Protein AF-A0A1B0FQB3-F1 (afdb_monomer_lite)

Secondary structure (DSSP, 8-state):
---HHHHHHHHHHHHT--EEEEEEEESSGGG-EEEEEEEETT-S-EEEEEESSHHHHHHHHHHHHHHHHHHTTSS-GGGS-----------------------------------------------------S------S---TTTTTT--HHHHHHHHHHHHHHTT--EEEEEEEES-GGG-EEEEEEEEEETTTTEEEEEEEEESSHHHHHHHHHHHHHHHHHHTTSS-----SS-----------------------

Structure (mmCIF, N/CA/C/O backbone):
data_AF-A0A1B0FQB3-F1
#
_entry.id   AF-A0A1B0FQB3-F1
#
loop_
_atom_site.group_PDB
_atom_site.id
_atom_site.type_symbol
_atom_site.label_atom_id
_atom_site.label_alt_id
_atom_site.label_comp_id
_atom_site.label_asym_id
_atom_site.label_entity_id
_atom_site.label_seq_id
_atom_site.pdbx_PDB_ins_code
_atom_site.Cartn_x
_atom_site.Cartn_y
_atom_site.Cartn_z
_atom_site.occupancy
_atom_site.B_iso_or_equiv
_atom_site.auth_seq_id
_atom_site.auth_comp_id
_atom_site.auth_asym_id
_atom_site.auth_atom_id
_atom_site.pdbx_PDB_model_num
ATOM 1 N N . MET A 1 1 ? 29.678 6.214 -23.228 1.00 47.59 1 MET A N 1
ATOM 2 C CA . MET A 1 1 ? 28.552 5.276 -23.417 1.00 47.59 1 MET A CA 1
ATOM 3 C C . MET A 1 1 ? 27.279 6.091 -23.324 1.00 47.59 1 MET A C 1
ATOM 5 O O . MET A 1 1 ? 27.050 6.695 -22.285 1.00 47.59 1 MET A O 1
ATOM 9 N N . ALA A 1 2 ? 26.550 6.247 -24.430 1.00 51.97 2 ALA A N 1
ATOM 10 C CA . ALA A 1 2 ? 25.296 6.994 -24.428 1.00 51.97 2 ALA A CA 1
ATOM 11 C C . ALA A 1 2 ? 24.273 6.238 -23.571 1.00 51.97 2 ALA A C 1
ATOM 13 O O . ALA A 1 2 ? 24.078 5.040 -23.765 1.00 51.97 2 ALA A O 1
ATOM 14 N N . ASP A 1 3 ? 23.662 6.919 -22.603 1.00 78.50 3 ASP A N 1
ATOM 15 C CA . ASP A 1 3 ? 22.637 6.316 -21.755 1.00 78.50 3 ASP A CA 1
ATOM 16 C C . ASP A 1 3 ? 21.410 6.005 -22.628 1.00 78.50 3 ASP A C 1
ATOM 18 O O . ASP A 1 3 ? 20.761 6.918 -23.144 1.00 78.50 3 ASP A O 1
ATOM 22 N N . VAL A 1 4 ? 21.110 4.716 -22.831 1.00 84.06 4 VAL A N 1
ATOM 23 C CA . VAL A 1 4 ? 19.981 4.224 -23.652 1.00 84.06 4 VAL A CA 1
ATOM 24 C C . VAL A 1 4 ? 18.668 4.885 -23.225 1.00 84.06 4 VAL A C 1
ATOM 26 O O . VAL A 1 4 ? 17.798 5.164 -24.051 1.00 84.06 4 VAL A O 1
ATOM 29 N N . LYS A 1 5 ? 18.557 5.213 -21.935 1.00 84.62 5 LYS A N 1
ATOM 30 C CA . LYS A 1 5 ? 17.440 5.963 -21.373 1.00 84.62 5 LYS A CA 1
ATOM 31 C C . LYS A 1 5 ? 17.306 7.363 -21.976 1.00 84.62 5 LYS A C 1
ATOM 33 O O . LYS A 1 5 ? 16.211 7.753 -22.357 1.00 84.62 5 LYS A O 1
ATOM 38 N N . LEU A 1 6 ? 18.406 8.102 -22.110 1.00 86.81 6 LEU A N 1
ATOM 39 C CA . LEU A 1 6 ? 18.394 9.463 -22.651 1.00 86.81 6 LEU A CA 1
ATOM 40 C C . LEU A 1 6 ? 18.018 9.473 -24.140 1.00 86.81 6 LEU A C 1
ATOM 42 O O . LEU A 1 6 ? 17.283 10.352 -24.587 1.00 86.81 6 LEU A O 1
ATOM 46 N N . MET A 1 7 ? 18.460 8.463 -24.894 1.00 85.06 7 MET A N 1
ATOM 47 C CA . MET A 1 7 ? 18.039 8.273 -26.288 1.00 85.06 7 MET A CA 1
ATOM 48 C C . MET A 1 7 ? 16.536 7.996 -26.393 1.00 85.06 7 MET A C 1
ATOM 50 O O . MET A 1 7 ? 15.849 8.580 -27.234 1.00 85.06 7 MET A O 1
ATOM 54 N N . PHE A 1 8 ? 16.018 7.137 -25.513 1.00 86.44 8 PHE A N 1
ATOM 55 C CA . PHE A 1 8 ? 14.595 6.828 -25.441 1.00 86.44 8 PHE A CA 1
ATOM 56 C C . PHE A 1 8 ? 13.756 8.052 -25.035 1.00 86.44 8 PHE A C 1
ATOM 58 O O . PHE A 1 8 ? 12.728 8.325 -25.655 1.00 86.44 8 PHE A O 1
ATOM 65 N N . ASP A 1 9 ? 14.219 8.839 -24.061 1.00 85.81 9 ASP A N 1
ATOM 66 C CA . ASP A 1 9 ? 13.567 10.078 -23.624 1.00 85.81 9 ASP A CA 1
ATOM 67 C C . ASP A 1 9 ? 13.523 11.120 -24.758 1.00 85.81 9 ASP A C 1
ATOM 69 O O . ASP A 1 9 ? 12.484 11.742 -24.995 1.00 85.81 9 ASP A O 1
ATOM 73 N N .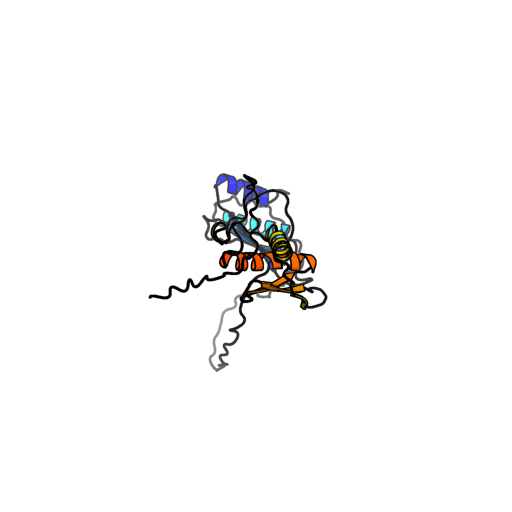 GLN A 1 10 ? 14.612 11.269 -25.523 1.00 88.31 10 GLN A N 1
ATOM 74 C CA . GLN A 1 10 ? 14.652 12.154 -26.692 1.00 88.31 10 GLN A CA 1
ATOM 75 C C . GLN A 1 10 ? 13.669 11.704 -27.785 1.00 88.31 10 GLN A C 1
ATOM 77 O O . GLN A 1 10 ? 13.026 12.538 -28.427 1.00 88.31 10 GLN A O 1
ATOM 82 N N . TRP A 1 11 ? 13.526 10.393 -27.998 1.00 85.19 11 TRP A N 1
ATOM 83 C CA . TRP A 1 11 ? 12.550 9.841 -28.938 1.00 85.19 11 TRP A CA 1
ATOM 84 C C . TRP A 1 11 ? 11.106 10.041 -28.453 1.00 85.19 11 TRP A C 1
ATOM 86 O O . TRP A 1 11 ? 10.238 10.415 -29.244 1.00 85.19 11 TRP A O 1
ATOM 96 N N . CYS A 1 12 ? 10.849 9.887 -27.153 1.00 84.25 12 CYS A N 1
ATOM 97 C CA . CYS A 1 12 ? 9.539 10.164 -26.563 1.00 84.25 12 CYS A CA 1
ATOM 98 C C . CYS A 1 12 ? 9.159 11.646 -26.676 1.00 84.25 12 CYS A C 1
ATOM 100 O O . CYS A 1 12 ? 8.008 11.952 -26.979 1.00 84.25 12 CYS A O 1
ATOM 102 N N . GLY A 1 13 ? 10.122 12.560 -26.504 1.00 84.06 13 GLY A N 1
ATOM 103 C CA . GLY A 1 13 ? 9.910 14.000 -26.676 1.00 84.06 13 GLY A CA 1
ATOM 104 C C . GLY A 1 13 ? 9.496 14.390 -28.098 1.00 84.06 13 GLY A C 1
ATOM 105 O O . GLY A 1 13 ? 8.689 15.297 -28.269 1.00 84.06 13 GLY A O 1
ATOM 106 N N . LYS A 1 14 ? 9.985 13.675 -29.119 1.00 83.44 14 LYS A N 1
ATOM 107 C CA . LYS A 1 14 ? 9.581 13.898 -30.519 1.00 83.44 14 LYS A CA 1
ATOM 108 C C . LYS A 1 14 ? 8.166 13.398 -30.815 1.00 83.44 14 LYS A C 1
ATOM 110 O O . LYS A 1 14 ? 7.469 14.005 -31.616 1.00 83.44 14 LYS A O 1
ATOM 115 N N . ASN A 1 15 ? 7.752 12.311 -30.169 1.00 80.38 15 ASN A N 1
ATOM 116 C CA . ASN A 1 15 ? 6.486 11.633 -30.459 1.00 80.38 15 ASN A CA 1
ATOM 117 C C . ASN A 1 15 ? 5.362 11.950 -29.450 1.00 80.38 15 ASN A C 1
ATOM 119 O O . ASN A 1 15 ? 4.268 11.420 -29.585 1.00 80.38 15 ASN A O 1
ATOM 123 N N . SER A 1 16 ? 5.606 12.801 -28.443 1.00 77.12 16 SER A N 1
ATOM 124 C CA . SER A 1 16 ? 4.630 13.188 -27.401 1.00 77.12 16 SER A CA 1
ATOM 125 C C . SER A 1 16 ? 3.904 12.002 -26.739 1.00 77.12 16 SER A C 1
ATOM 127 O O . SER A 1 16 ? 2.696 12.036 -26.513 1.00 77.12 16 SER A O 1
ATOM 129 N N . LEU A 1 17 ? 4.636 10.927 -26.435 1.00 80.31 17 LEU A N 1
ATOM 130 C CA . LEU A 1 17 ? 4.044 9.650 -26.024 1.00 80.31 17 LEU A CA 1
ATOM 131 C C . LEU A 1 17 ? 3.775 9.564 -24.517 1.00 80.31 17 LEU A C 1
ATOM 133 O O . LEU A 1 17 ? 4.605 9.942 -23.689 1.00 80.31 17 LEU A O 1
ATOM 137 N N . ASN A 1 18 ? 2.642 8.954 -24.161 1.00 75.81 18 ASN A N 1
ATOM 138 C CA . ASN A 1 18 ? 2.316 8.602 -22.779 1.00 75.81 18 ASN A CA 1
ATOM 139 C C . ASN A 1 18 ? 2.927 7.245 -22.408 1.00 75.81 18 ASN A C 1
ATOM 141 O O . ASN A 1 18 ? 2.531 6.199 -22.943 1.00 75.81 18 ASN A O 1
ATOM 145 N N . LEU A 1 19 ? 3.875 7.286 -21.471 1.00 83.19 19 LEU A N 1
ATOM 146 C CA . LEU A 1 19 ? 4.651 6.148 -20.992 1.00 83.19 19 LEU A CA 1
ATOM 147 C C . LEU A 1 19 ? 4.085 5.587 -19.684 1.00 83.19 19 LEU A C 1
ATOM 149 O O . LEU A 1 19 ? 3.928 6.316 -18.703 1.00 83.19 19 LEU A O 1
ATOM 153 N N . ILE A 1 20 ? 3.856 4.275 -19.639 1.00 85.12 20 ILE A N 1
ATOM 154 C CA . ILE A 1 20 ? 3.479 3.551 -18.423 1.00 85.12 20 ILE A CA 1
ATOM 155 C C . ILE A 1 20 ? 4.592 2.549 -18.111 1.00 85.12 20 ILE A C 1
ATOM 157 O O . ILE A 1 20 ? 4.670 1.476 -18.710 1.00 85.12 20 ILE A O 1
ATOM 161 N N . ALA A 1 21 ? 5.459 2.909 -17.164 1.00 86.38 21 ALA A N 1
ATOM 162 C CA . ALA A 1 21 ? 6.504 2.035 -16.639 1.00 86.38 21 ALA A CA 1
ATOM 163 C C . ALA A 1 21 ? 6.062 1.411 -15.307 1.00 86.38 21 ALA A C 1
ATOM 165 O O . ALA A 1 21 ? 5.550 2.104 -14.425 1.00 86.38 21 ALA A O 1
ATOM 166 N N . SER A 1 22 ? 6.277 0.107 -15.143 1.00 88.88 22 SER A N 1
ATOM 167 C CA . SER A 1 22 ? 5.993 -0.629 -13.910 1.00 88.88 22 SER A CA 1
ATOM 168 C C . SER A 1 22 ? 7.195 -1.476 -13.515 1.00 88.88 22 SER A C 1
ATOM 170 O O . SER A 1 22 ? 7.652 -2.314 -14.287 1.00 88.88 22 SER A O 1
ATOM 172 N N . THR A 1 23 ? 7.696 -1.283 -12.297 1.00 89.50 23 THR A N 1
ATOM 173 C CA . THR A 1 23 ? 8.830 -2.041 -11.757 1.00 89.50 23 THR A CA 1
ATOM 174 C C . THR A 1 2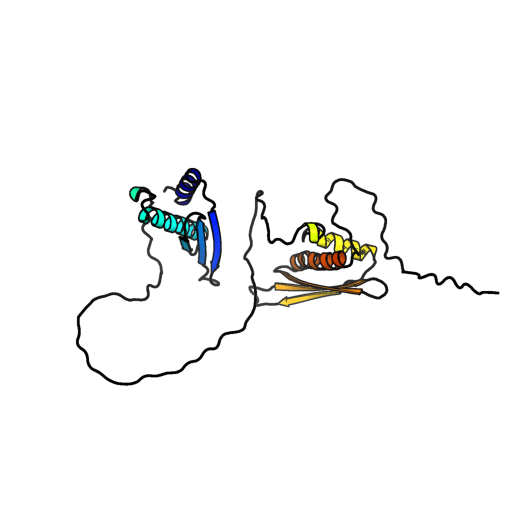3 ? 8.379 -2.855 -10.558 1.00 89.50 23 THR A C 1
ATOM 176 O O . THR A 1 23 ? 7.840 -2.310 -9.591 1.00 89.50 23 THR A O 1
ATOM 179 N N . ARG A 1 24 ? 8.649 -4.163 -10.580 1.00 91.25 24 ARG A N 1
ATOM 180 C CA . ARG A 1 24 ? 8.419 -5.061 -9.445 1.00 91.25 24 ARG A CA 1
ATOM 181 C C . ARG A 1 24 ? 9.678 -5.834 -9.077 1.00 91.25 24 ARG A C 1
ATOM 183 O O . ARG A 1 24 ? 10.461 -6.231 -9.931 1.00 91.25 24 ARG A O 1
ATOM 190 N N . CYS A 1 25 ? 9.863 -6.063 -7.781 1.00 89.31 25 CYS A N 1
ATOM 191 C CA . CYS A 1 25 ? 10.881 -6.989 -7.291 1.00 89.31 25 CYS A CA 1
ATOM 192 C C . CYS A 1 25 ? 10.331 -8.416 -7.367 1.00 89.31 25 CYS A C 1
ATOM 194 O O . CYS A 1 25 ? 9.217 -8.660 -6.905 1.00 89.31 25 CYS A O 1
ATOM 196 N N . ILE A 1 26 ? 11.116 -9.341 -7.906 1.00 89.69 26 ILE A N 1
ATOM 197 C CA . ILE A 1 26 ? 10.804 -10.768 -7.997 1.00 89.69 26 ILE A CA 1
ATOM 198 C C . ILE A 1 26 ? 11.886 -11.551 -7.256 1.00 89.69 26 ILE A C 1
ATOM 200 O O . ILE A 1 26 ? 13.057 -11.183 -7.282 1.00 89.69 26 ILE A O 1
ATOM 204 N N . GLY A 1 27 ? 11.497 -12.639 -6.597 1.00 85.81 27 GLY A N 1
ATOM 205 C CA . GLY A 1 27 ? 12.425 -13.528 -5.901 1.00 85.81 27 GLY A CA 1
ATOM 206 C C . GLY A 1 27 ? 12.772 -13.085 -4.478 1.00 85.81 27 GLY A C 1
ATOM 207 O O . GLY A 1 27 ? 12.462 -11.977 -4.036 1.00 85.81 27 GLY A O 1
ATOM 208 N N . PHE A 1 28 ? 13.409 -13.998 -3.744 1.00 85.88 28 PHE A N 1
ATOM 209 C CA . PHE A 1 28 ? 13.765 -13.842 -2.334 1.00 85.88 28 PHE A CA 1
ATOM 210 C C . PHE A 1 28 ? 15.279 -14.010 -2.129 1.00 85.88 28 PHE A C 1
ATOM 212 O O . PHE A 1 28 ? 15.939 -14.762 -2.851 1.00 85.88 28 PHE A O 1
ATOM 219 N N . ASN A 1 29 ? 15.838 -13.313 -1.134 1.00 86.25 29 ASN A N 1
ATOM 220 C CA . ASN A 1 29 ? 17.262 -13.349 -0.774 1.00 86.25 29 ASN A CA 1
ATOM 221 C C . ASN A 1 29 ? 18.219 -13.139 -1.969 1.00 86.25 29 ASN A C 1
ATOM 223 O O . ASN A 1 29 ? 18.167 -12.106 -2.634 1.00 86.25 29 ASN A O 1
ATOM 227 N N . ARG A 1 30 ? 19.109 -14.113 -2.220 1.00 81.69 30 ARG A N 1
ATOM 228 C CA . ARG A 1 30 ? 20.192 -14.072 -3.220 1.00 81.69 30 ARG A CA 1
ATOM 229 C C . ARG A 1 30 ? 19.695 -14.203 -4.664 1.00 81.69 30 ARG A C 1
ATOM 231 O O . ARG A 1 30 ? 20.461 -13.960 -5.587 1.00 81.69 30 ARG A O 1
ATOM 238 N N . HIS A 1 31 ? 18.418 -14.533 -4.857 1.00 86.31 31 HIS A N 1
ATOM 239 C CA . HIS A 1 31 ? 17.770 -14.606 -6.170 1.00 86.31 31 HIS A CA 1
ATOM 240 C C . HIS A 1 31 ? 16.817 -13.434 -6.411 1.00 86.31 31 HIS A C 1
ATOM 242 O O . HIS A 1 31 ? 15.936 -13.515 -7.266 1.00 86.31 31 HIS A O 1
ATOM 248 N N . LYS A 1 32 ? 16.964 -12.343 -5.649 1.00 89.56 32 LYS A N 1
ATOM 249 C CA . LYS A 1 32 ? 16.199 -11.128 -5.896 1.00 89.56 32 LYS A CA 1
ATOM 250 C C . LYS A 1 32 ? 16.588 -10.548 -7.257 1.00 89.56 32 LYS A C 1
ATOM 252 O O . LYS A 1 32 ? 17.758 -10.278 -7.518 1.00 89.56 32 LYS A O 1
ATOM 257 N N . ARG A 1 33 ? 15.584 -10.333 -8.094 1.00 93.94 33 ARG A N 1
ATOM 258 C CA . ARG A 1 33 ? 15.676 -9.656 -9.381 1.00 93.94 33 ARG A CA 1
ATOM 259 C C . ARG A 1 33 ? 14.644 -8.532 -9.453 1.00 93.94 33 ARG A C 1
ATOM 261 O O . ARG A 1 33 ? 13.651 -8.523 -8.724 1.00 93.94 33 ARG A O 1
ATOM 268 N N . PHE A 1 34 ? 14.878 -7.571 -10.323 1.00 93.94 34 PHE A N 1
ATOM 269 C CA . PHE A 1 34 ? 13.955 -6.506 -10.664 1.00 93.94 34 PHE A CA 1
ATOM 270 C C . PHE A 1 34 ? 13.432 -6.789 -12.059 1.00 93.94 34 PHE A C 1
ATOM 272 O O . PHE A 1 34 ? 14.210 -6.934 -12.996 1.00 93.94 34 PHE A O 1
ATOM 279 N N . LEU A 1 35 ? 12.113 -6.889 -12.168 1.00 93.88 35 LEU A N 1
ATOM 280 C CA . LEU A 1 35 ? 11.427 -6.971 -13.440 1.00 93.88 35 LEU A CA 1
ATOM 281 C C . LEU A 1 35 ? 10.765 -5.628 -13.702 1.00 93.88 35 LEU A C 1
ATOM 283 O O . LEU A 1 35 ? 9.901 -5.186 -12.937 1.00 93.88 35 LEU A O 1
ATOM 287 N N . CYS A 1 36 ? 11.190 -4.998 -14.779 1.00 94.69 36 CYS A N 1
ATOM 288 C CA . CYS A 1 36 ? 10.635 -3.761 -15.278 1.00 94.69 36 CYS A CA 1
ATOM 289 C C . CYS A 1 36 ? 9.817 -4.072 -16.537 1.00 94.69 36 CYS A C 1
ATOM 291 O O . CYS A 1 36 ? 10.187 -4.921 -17.346 1.00 94.69 36 CYS A O 1
ATOM 293 N N . GLU A 1 37 ? 8.690 -3.391 -16.679 1.00 94.25 37 GLU A N 1
ATOM 294 C CA . GLU A 1 37 ? 7.794 -3.493 -17.824 1.00 94.25 37 GLU A CA 1
ATOM 295 C C . GLU A 1 37 ? 7.464 -2.085 -18.312 1.00 94.25 37 GLU A C 1
ATOM 297 O O . GLU A 1 37 ? 7.156 -1.206 -17.502 1.00 94.25 37 GLU A O 1
ATOM 302 N N . LEU A 1 38 ? 7.496 -1.878 -19.625 1.00 93.44 38 LEU A N 1
ATOM 303 C CA . LEU A 1 38 ? 7.219 -0.595 -20.259 1.00 93.44 38 LEU A CA 1
ATOM 304 C C . LEU A 1 38 ? 6.155 -0.759 -21.323 1.00 93.44 38 LEU A C 1
ATOM 306 O O . LEU A 1 38 ? 6.282 -1.575 -22.232 1.00 93.44 38 LEU A O 1
ATOM 310 N N . SER A 1 39 ? 5.108 0.042 -21.197 1.00 91.69 39 SER A N 1
ATOM 311 C CA . SER A 1 39 ? 4.038 0.142 -22.174 1.00 91.69 39 SER A CA 1
ATOM 312 C C . SER A 1 39 ? 3.983 1.570 -22.688 1.00 91.69 39 SER A C 1
ATOM 314 O O . SER A 1 39 ? 4.031 2.521 -21.904 1.00 91.69 39 SER A O 1
ATOM 316 N N . VAL A 1 40 ? 3.848 1.716 -23.999 1.00 89.25 40 VAL A N 1
ATOM 317 C CA . VAL A 1 40 ? 3.659 3.005 -24.663 1.00 89.25 40 VAL A CA 1
ATOM 318 C C . VAL A 1 40 ? 2.262 3.009 -25.260 1.00 89.25 40 VAL A C 1
ATOM 320 O O . VAL A 1 40 ? 1.899 2.068 -25.950 1.00 89.25 40 VAL A O 1
ATOM 323 N N . SER A 1 41 ? 1.471 4.047 -24.986 1.00 81.12 41 SER A N 1
ATOM 324 C CA . SER A 1 41 ? 0.026 4.041 -25.289 1.00 81.12 41 SER A CA 1
ATOM 325 C C . SER A 1 41 ? -0.311 3.858 -26.777 1.00 81.12 41 SER A C 1
ATOM 327 O O . SER A 1 41 ? -1.375 3.344 -27.098 1.00 81.12 41 SER A O 1
ATOM 329 N N . GLU A 1 42 ? 0.592 4.237 -27.682 1.00 83.69 42 GLU A N 1
ATOM 330 C CA . GLU A 1 42 ? 0.405 4.091 -29.134 1.00 83.69 42 GLU A CA 1
ATOM 331 C C . GLU A 1 42 ? 0.908 2.758 -29.706 1.00 83.69 42 GLU A C 1
ATOM 333 O O . GLU A 1 42 ? 0.768 2.505 -30.902 1.00 83.69 42 GLU A O 1
ATOM 338 N N . TYR A 1 43 ? 1.511 1.900 -28.878 1.00 85.44 43 TYR A N 1
ATOM 339 C CA . TYR A 1 43 ? 2.104 0.645 -29.324 1.00 85.44 43 TYR A CA 1
ATOM 340 C C . TYR A 1 43 ? 1.523 -0.537 -28.546 1.00 85.44 43 TYR A C 1
ATOM 342 O O . TYR A 1 43 ? 1.493 -0.511 -27.317 1.00 85.44 43 TYR A O 1
ATOM 350 N N . PRO A 1 44 ? 1.123 -1.622 -29.234 1.00 88.25 44 PRO A N 1
ATOM 351 C CA . PRO A 1 44 ? 0.641 -2.828 -28.563 1.00 88.25 44 PRO A CA 1
ATOM 352 C C . PRO A 1 44 ? 1.778 -3.609 -27.883 1.00 88.25 44 PRO A C 1
ATOM 354 O O . PRO A 1 44 ? 1.523 -4.547 -27.130 1.00 88.25 44 PRO A O 1
ATOM 357 N N . TYR A 1 45 ? 3.036 -3.254 -28.163 1.00 92.00 45 TYR A N 1
ATOM 358 C CA . TYR A 1 45 ? 4.200 -3.921 -27.602 1.00 92.00 45 TYR A CA 1
ATOM 359 C C . TYR A 1 45 ? 4.482 -3.465 -26.173 1.00 92.00 45 TYR A C 1
ATOM 361 O O . TYR A 1 45 ? 4.512 -2.271 -25.863 1.00 92.00 45 TYR A O 1
ATOM 369 N N . ARG A 1 46 ? 4.753 -4.448 -25.315 1.00 93.75 46 ARG A N 1
ATOM 370 C CA . ARG A 1 46 ? 5.123 -4.251 -23.921 1.00 93.75 46 ARG A CA 1
ATOM 371 C C . ARG A 1 46 ? 6.541 -4.757 -23.720 1.00 93.75 46 ARG A C 1
ATOM 373 O O . ARG A 1 46 ? 6.761 -5.964 -23.731 1.00 93.75 46 ARG A O 1
ATOM 380 N N . ALA A 1 47 ? 7.479 -3.836 -23.538 1.00 94.31 47 ALA A N 1
ATOM 381 C CA . ALA A 1 47 ? 8.874 -4.191 -23.328 1.00 94.31 47 ALA A CA 1
ATOM 382 C C . ALA A 1 47 ? 9.104 -4.695 -21.906 1.00 94.31 47 ALA A C 1
ATOM 384 O O . ALA A 1 47 ? 8.478 -4.213 -20.955 1.00 94.31 47 ALA A O 1
ATOM 385 N N . ILE A 1 48 ? 10.004 -5.664 -21.765 1.00 94.19 48 ILE A N 1
ATOM 386 C CA . ILE A 1 48 ? 10.296 -6.330 -20.493 1.00 94.19 48 ILE A CA 1
ATOM 387 C C . ILE A 1 48 ? 11.809 -6.402 -20.298 1.00 94.19 48 ILE A C 1
ATOM 389 O O . ILE A 1 48 ? 12.552 -6.708 -21.221 1.00 94.19 48 ILE A O 1
ATOM 393 N N . GLY A 1 49 ? 12.269 -6.151 -19.074 1.00 95.25 49 GLY A N 1
ATOM 394 C CA . GLY A 1 49 ? 13.684 -6.189 -18.728 1.00 95.25 49 GLY A CA 1
ATOM 395 C C . GLY A 1 49 ? 13.878 -6.680 -17.307 1.00 95.25 49 GLY A C 1
ATOM 396 O O . GLY A 1 49 ? 13.185 -6.268 -16.375 1.00 95.25 49 GLY A O 1
ATOM 397 N N . ASN A 1 50 ? 14.812 -7.612 -17.162 1.00 94.06 50 ASN A N 1
ATOM 398 C CA . ASN A 1 50 ? 15.117 -8.299 -15.918 1.00 94.06 50 ASN A CA 1
ATOM 399 C C . ASN A 1 50 ? 16.588 -8.066 -15.564 1.00 94.06 50 ASN A C 1
ATOM 401 O O . ASN A 1 50 ? 17.448 -8.169 -16.436 1.00 94.06 50 ASN A O 1
ATOM 405 N N . SER A 1 51 ? 16.884 -7.762 -14.303 1.00 94.62 51 SER A N 1
ATOM 406 C CA . SER A 1 51 ? 18.259 -7.718 -13.794 1.00 94.62 51 SER A CA 1
ATOM 407 C C . SER A 1 51 ? 18.308 -7.898 -12.274 1.00 94.62 51 SER A C 1
ATOM 409 O O . SER A 1 51 ? 17.297 -7.796 -11.583 1.00 94.62 51 SER A O 1
ATOM 411 N N . LYS A 1 52 ? 19.496 -8.168 -11.722 1.00 91.56 52 LYS A N 1
ATOM 412 C CA . LYS A 1 52 ? 19.757 -8.151 -10.270 1.00 91.56 52 LYS A CA 1
ATOM 413 C C . LYS A 1 52 ? 19.737 -6.722 -9.705 1.00 91.56 52 LYS A C 1
ATOM 415 O O . LYS A 1 52 ? 19.441 -6.539 -8.526 1.00 91.56 52 LYS A O 1
ATOM 420 N N . VAL A 1 53 ? 20.011 -5.721 -10.543 1.00 91.50 53 VAL A N 1
ATOM 421 C CA . VAL A 1 53 ? 20.056 -4.294 -10.194 1.00 91.50 53 VAL A CA 1
ATOM 422 C C . VAL A 1 53 ? 18.861 -3.578 -10.822 1.00 91.50 53 VAL A C 1
ATOM 424 O O . VAL A 1 53 ? 18.435 -3.908 -11.928 1.00 91.50 53 VAL A O 1
ATOM 427 N N . ARG A 1 54 ? 18.285 -2.604 -10.113 1.00 88.75 54 ARG A N 1
ATOM 428 C CA . ARG A 1 54 ? 17.080 -1.905 -10.578 1.00 88.75 54 ARG A CA 1
ATOM 429 C C . ARG A 1 54 ? 17.369 -1.059 -11.815 1.00 88.75 54 ARG A C 1
ATOM 431 O O . ARG A 1 54 ? 16.607 -1.099 -12.773 1.00 88.75 54 ARG A O 1
ATOM 438 N N . GLU A 1 55 ? 18.464 -0.315 -11.780 1.00 91.06 55 GLU A N 1
ATOM 439 C CA . GLU A 1 55 ? 18.882 0.585 -12.849 1.00 91.06 55 GLU A CA 1
ATOM 440 C C . GLU A 1 55 ? 19.199 -0.195 -14.134 1.00 91.06 55 GLU A C 1
ATOM 442 O O . GLU A 1 55 ? 18.820 0.233 -15.221 1.00 91.06 55 GLU A O 1
ATOM 447 N N . ASP A 1 56 ? 19.808 -1.378 -14.009 1.00 90.81 56 ASP A N 1
ATOM 448 C CA . ASP A 1 56 ? 20.038 -2.288 -15.137 1.00 90.81 56 ASP A CA 1
ATOM 449 C C . ASP A 1 56 ? 18.733 -2.852 -15.699 1.00 90.81 56 ASP A C 1
ATOM 451 O O . ASP A 1 56 ? 18.564 -2.923 -16.911 1.00 90.81 56 ASP A O 1
ATOM 455 N N . ALA A 1 57 ? 17.777 -3.221 -14.842 1.00 92.44 57 ALA A N 1
ATOM 456 C CA . ALA A 1 57 ? 16.477 -3.700 -15.305 1.00 92.44 57 ALA A CA 1
ATOM 457 C C . ALA A 1 57 ? 15.730 -2.614 -16.096 1.00 92.44 57 ALA A C 1
ATOM 459 O O . ALA A 1 57 ? 15.113 -2.913 -17.114 1.00 92.44 57 ALA A O 1
ATOM 460 N N . GLU A 1 58 ? 15.814 -1.353 -15.660 1.00 91.31 58 GLU A N 1
ATOM 461 C CA . GLU A 1 58 ? 15.275 -0.208 -16.400 1.00 91.31 58 GLU A CA 1
ATOM 462 C C . GLU A 1 58 ? 16.002 -0.019 -17.746 1.00 91.31 58 GLU A C 1
ATOM 464 O O . GLU A 1 58 ? 15.339 0.069 -18.779 1.00 91.31 58 GLU A O 1
ATOM 469 N N . ARG A 1 59 ? 17.343 -0.053 -17.778 1.00 91.50 59 ARG A N 1
ATOM 470 C CA . ARG A 1 59 ? 18.122 0.002 -19.034 1.00 91.50 59 ARG A CA 1
ATOM 471 C C . ARG A 1 59 ? 17.749 -1.112 -20.015 1.00 91.50 59 ARG A C 1
ATOM 473 O O . ARG A 1 59 ? 17.555 -0.836 -21.199 1.00 91.50 59 ARG A O 1
ATOM 480 N N . ASN A 1 60 ? 17.594 -2.339 -19.521 1.00 92.88 60 ASN A N 1
ATOM 481 C CA . ASN A 1 60 ? 17.236 -3.506 -20.330 1.00 92.88 60 ASN A CA 1
ATOM 482 C C . ASN A 1 60 ? 15.849 -3.358 -20.957 1.00 92.88 60 ASN A C 1
ATOM 484 O O . ASN A 1 60 ? 15.664 -3.703 -22.120 1.00 92.88 60 ASN A O 1
ATOM 488 N N . VAL A 1 61 ? 14.894 -2.776 -20.230 1.00 94.62 61 VAL A N 1
ATOM 489 C CA . VAL A 1 61 ? 13.568 -2.469 -20.776 1.00 94.62 61 VAL A CA 1
ATOM 490 C C . VAL A 1 61 ? 13.630 -1.438 -21.897 1.00 94.62 61 VAL A C 1
ATOM 492 O O . VAL A 1 61 ? 12.991 -1.623 -22.932 1.00 94.62 61 VAL A O 1
ATOM 495 N N . PHE A 1 62 ? 14.386 -0.351 -21.709 1.00 91.75 62 PHE A N 1
ATOM 496 C CA . PHE A 1 62 ? 14.532 0.659 -22.757 1.00 91.75 62 PHE A CA 1
ATOM 497 C C . PHE A 1 62 ? 15.187 0.060 -24.000 1.00 91.75 62 PHE A C 1
ATOM 499 O O . PHE A 1 62 ? 14.713 0.292 -25.108 1.00 91.75 62 PHE A O 1
ATOM 506 N N . ARG A 1 63 ? 16.216 -0.776 -23.826 1.00 90.88 63 ARG A N 1
ATOM 507 C CA . ARG A 1 63 ? 16.854 -1.490 -24.937 1.00 90.88 63 ARG A CA 1
ATOM 508 C C . ARG A 1 63 ? 15.877 -2.405 -25.669 1.00 90.88 63 ARG A C 1
ATOM 510 O O . ARG A 1 63 ? 15.827 -2.371 -26.895 1.00 90.88 63 ARG A O 1
ATOM 517 N N . ASP A 1 64 ? 15.096 -3.196 -24.940 1.00 93.12 64 ASP A N 1
ATOM 518 C CA . ASP A 1 64 ? 14.106 -4.095 -25.533 1.00 93.12 64 ASP A CA 1
ATOM 519 C C . ASP A 1 64 ? 13.076 -3.328 -26.379 1.00 93.12 64 ASP A C 1
ATOM 521 O O . ASP A 1 64 ? 12.793 -3.696 -27.523 1.00 93.12 64 ASP A O 1
ATOM 525 N N . PHE A 1 65 ? 12.596 -2.187 -25.876 1.00 92.06 65 PHE A N 1
ATOM 526 C CA . PHE A 1 65 ? 11.677 -1.343 -26.633 1.00 92.06 65 PHE A CA 1
ATOM 527 C C . PHE A 1 65 ? 12.337 -0.712 -27.867 1.00 92.06 65 PHE A C 1
ATOM 529 O O . PHE A 1 65 ? 11.746 -0.694 -28.945 1.00 92.06 65 PHE A O 1
ATOM 536 N N . MET A 1 66 ? 13.574 -0.229 -27.749 1.00 89.38 66 MET A N 1
ATOM 537 C CA . MET A 1 66 ? 14.322 0.314 -28.889 1.00 89.38 66 MET A CA 1
ATOM 538 C C . MET A 1 66 ? 14.547 -0.751 -29.968 1.00 89.38 66 MET A C 1
ATOM 540 O O . MET A 1 66 ? 14.360 -0.474 -31.150 1.00 89.38 66 MET A O 1
ATOM 544 N N . ASN A 1 67 ? 14.834 -1.995 -29.579 1.00 90.31 67 ASN A N 1
ATOM 545 C CA . ASN A 1 67 ? 14.937 -3.117 -30.510 1.00 90.31 67 ASN A CA 1
ATOM 546 C C . ASN A 1 67 ? 13.606 -3.393 -31.226 1.00 90.31 67 ASN A C 1
ATOM 548 O O . ASN A 1 67 ? 13.594 -3.698 -32.418 1.00 90.31 67 ASN A O 1
ATOM 552 N N . TYR A 1 68 ? 12.473 -3.264 -30.533 1.00 90.94 68 TYR A N 1
ATOM 553 C CA . TYR A 1 68 ? 11.155 -3.329 -31.166 1.00 90.94 68 TYR A CA 1
ATOM 554 C C . TYR A 1 68 ? 10.930 -2.184 -32.175 1.00 90.94 68 TYR A C 1
ATOM 556 O O . TYR A 1 68 ? 10.398 -2.415 -33.264 1.00 90.94 68 TYR A O 1
ATOM 564 N N . LEU A 1 69 ? 11.382 -0.964 -31.872 1.00 88.69 69 LEU A N 1
ATOM 565 C CA . LEU A 1 69 ? 11.301 0.167 -32.804 1.00 88.69 69 LEU A CA 1
ATOM 566 C C . LEU A 1 69 ? 12.164 -0.030 -34.055 1.00 88.69 69 LEU A C 1
ATOM 568 O O . LEU A 1 69 ? 11.726 0.300 -35.158 1.00 88.69 69 LEU A O 1
ATOM 572 N N . VAL A 1 70 ? 13.353 -0.613 -33.895 1.00 89.94 70 VAL A N 1
ATOM 573 C CA . VAL A 1 70 ? 14.223 -0.985 -35.019 1.00 89.94 70 VAL A CA 1
ATOM 574 C C . VAL A 1 70 ? 13.544 -2.039 -35.892 1.00 89.94 70 VAL A C 1
ATOM 576 O O . VAL A 1 70 ? 13.445 -1.861 -37.101 1.00 89.94 70 VAL A O 1
ATOM 579 N N . ARG A 1 71 ? 12.977 -3.093 -35.291 1.00 87.81 71 ARG A N 1
ATOM 580 C CA . ARG A 1 71 ? 12.245 -4.142 -36.031 1.00 87.81 71 ARG A CA 1
ATOM 581 C C . ARG A 1 71 ? 10.998 -3.626 -36.745 1.00 87.81 71 ARG A C 1
ATOM 583 O O . ARG A 1 71 ? 10.606 -4.182 -37.763 1.00 87.81 71 ARG A O 1
ATOM 590 N N . SER A 1 72 ? 10.368 -2.580 -36.216 1.00 85.81 72 SER A N 1
ATOM 591 C CA . SER A 1 72 ? 9.211 -1.928 -36.839 1.00 85.81 72 SER A CA 1
ATOM 592 C C . SER A 1 72 ? 9.592 -0.814 -37.824 1.00 85.81 72 SER A C 1
ATOM 594 O O . SER A 1 72 ? 8.704 -0.107 -38.296 1.00 85.81 72 SER A O 1
ATOM 596 N N . ASN A 1 73 ? 10.884 -0.663 -38.159 1.00 82.81 73 ASN A N 1
ATOM 597 C CA . ASN A 1 73 ? 11.435 0.360 -39.060 1.00 82.81 73 ASN A CA 1
ATOM 598 C C . ASN A 1 73 ? 11.115 1.812 -38.654 1.00 82.81 73 ASN A C 1
ATOM 600 O O . ASN A 1 73 ? 11.164 2.723 -39.479 1.00 82.81 73 ASN A O 1
ATOM 604 N N . LYS A 1 74 ? 10.805 2.054 -37.375 1.00 80.25 74 LYS A N 1
ATOM 605 C CA . LYS A 1 74 ? 10.544 3.399 -36.831 1.00 80.25 74 LYS A CA 1
ATOM 606 C C . LYS A 1 74 ? 11.781 4.037 -36.196 1.00 80.25 74 LYS A C 1
ATOM 608 O O . LYS A 1 74 ? 11.728 5.195 -35.777 1.00 80.25 74 LYS A O 1
ATOM 613 N N . PHE A 1 75 ? 12.881 3.291 -36.103 1.00 80.38 75 PHE A N 1
ATOM 614 C CA . PHE A 1 75 ? 14.155 3.754 -35.563 1.00 80.38 75 PHE A CA 1
ATOM 615 C C . PHE A 1 75 ? 15.334 3.105 -36.317 1.00 80.38 75 PHE A C 1
ATOM 617 O O . PHE A 1 75 ? 15.265 1.908 -36.595 1.00 80.38 75 PHE A O 1
ATOM 624 N N . PRO A 1 76 ? 16.402 3.847 -36.668 1.00 78.25 76 PRO A N 1
ATOM 625 C CA . PRO A 1 76 ? 17.551 3.286 -37.383 1.00 78.25 76 PRO A CA 1
ATOM 626 C C . PRO A 1 76 ? 18.371 2.337 -36.493 1.00 78.25 76 PRO A C 1
ATOM 628 O O . PRO A 1 76 ? 18.649 2.651 -35.335 1.00 78.25 76 PRO A O 1
ATOM 631 N N . ALA A 1 77 ? 18.777 1.188 -37.045 1.00 72.12 77 ALA A N 1
ATOM 632 C CA . ALA A 1 77 ? 19.502 0.135 -36.323 1.00 72.12 77 ALA A CA 1
ATOM 633 C C . ALA A 1 77 ? 20.871 0.595 -35.787 1.00 72.12 77 ALA A C 1
ATOM 635 O O . ALA A 1 77 ? 21.253 0.222 -34.681 1.00 72.12 77 ALA A O 1
ATOM 636 N N . ASP A 1 78 ? 21.558 1.471 -36.524 1.00 71.44 78 ASP A N 1
ATOM 637 C CA . ASP A 1 78 ? 22.914 1.941 -36.199 1.00 71.44 78 ASP A CA 1
ATOM 638 C C . ASP A 1 78 ? 22.979 2.810 -34.935 1.00 71.44 78 ASP A C 1
ATOM 640 O O . ASP A 1 78 ? 24.050 3.052 -34.382 1.00 71.44 78 ASP A O 1
ATOM 644 N N . ALA A 1 79 ? 21.831 3.302 -34.467 1.00 67.62 79 ALA A N 1
ATOM 645 C CA . ALA A 1 79 ? 21.752 4.205 -33.330 1.00 67.62 79 ALA A CA 1
ATOM 646 C C . ALA A 1 79 ? 21.560 3.485 -31.983 1.00 67.62 79 ALA A C 1
ATOM 648 O O . ALA A 1 79 ? 21.585 4.150 -30.951 1.00 67.62 79 ALA A O 1
ATOM 649 N N . VAL A 1 80 ? 21.360 2.163 -31.939 1.00 69.50 80 VAL A N 1
ATOM 650 C CA . VAL A 1 80 ? 21.167 1.444 -30.666 1.00 69.50 80 VAL A CA 1
ATOM 651 C C . VAL A 1 80 ? 22.512 0.928 -30.131 1.00 69.50 80 VAL A C 1
ATOM 653 O O . VAL A 1 80 ? 23.168 0.144 -30.815 1.00 69.50 80 VAL A O 1
ATOM 656 N N . PRO A 1 81 ? 22.937 1.307 -28.907 1.00 69.69 81 PRO A N 1
ATOM 657 C CA . PRO A 1 81 ? 24.163 0.784 -28.310 1.00 69.69 81 PRO A CA 1
ATOM 658 C C . PRO A 1 81 ? 24.092 -0.737 -28.105 1.00 69.69 81 PRO A C 1
ATOM 660 O O . PRO A 1 81 ? 23.286 -1.231 -27.311 1.00 69.69 81 PRO A O 1
ATOM 663 N N . ILE A 1 82 ? 24.955 -1.477 -28.804 1.00 66.38 82 ILE A N 1
ATOM 664 C CA . ILE A 1 82 ? 25.169 -2.910 -28.583 1.00 66.38 82 ILE A CA 1
ATOM 665 C C . ILE A 1 82 ? 26.157 -3.038 -27.424 1.00 66.38 82 ILE A C 1
ATOM 667 O O . ILE A 1 82 ? 27.363 -2.885 -27.607 1.00 66.38 82 ILE A O 1
ATOM 671 N N . GLU A 1 83 ? 25.663 -3.290 -26.215 1.00 62.22 83 GLU A N 1
ATOM 672 C CA . GLU A 1 83 ? 26.546 -3.767 -25.148 1.00 62.22 83 GLU A CA 1
ATOM 673 C C . GLU A 1 83 ? 26.628 -5.288 -25.259 1.00 62.22 83 GLU A C 1
ATOM 675 O O . GLU A 1 83 ? 25.611 -5.968 -25.108 1.00 62.22 83 GLU A O 1
ATOM 680 N N . SER A 1 84 ? 27.822 -5.805 -25.553 1.00 50.06 84 SER A N 1
ATOM 681 C CA . SER A 1 84 ? 28.130 -7.230 -25.447 1.00 50.06 84 SER A CA 1
ATOM 682 C C . SER A 1 84 ? 27.961 -7.650 -23.992 1.00 50.06 84 SER A C 1
ATOM 684 O O . SER A 1 84 ? 28.727 -7.221 -23.129 1.00 50.06 84 SER A O 1
ATOM 686 N N . GLU A 1 85 ? 26.933 -8.446 -23.707 1.00 49.62 85 GLU A N 1
ATOM 687 C CA . GLU A 1 85 ? 26.692 -8.943 -22.359 1.00 49.62 85 GLU A CA 1
ATOM 688 C C . GLU A 1 85 ? 27.852 -9.848 -21.930 1.00 49.62 85 GLU A C 1
ATOM 690 O O . GLU A 1 85 ? 28.130 -10.880 -22.544 1.00 49.62 85 GLU A O 1
ATOM 695 N N . GLY A 1 86 ? 28.553 -9.431 -20.875 1.00 42.75 86 GLY A N 1
ATOM 696 C CA . GLY A 1 86 ? 29.436 -10.302 -20.117 1.00 42.75 86 GLY A CA 1
ATOM 697 C C . GLY A 1 86 ? 28.606 -11.436 -19.528 1.00 42.75 86 GLY A C 1
ATOM 698 O O . GLY A 1 86 ? 27.715 -11.208 -18.713 1.00 42.75 86 GLY A O 1
ATOM 699 N N . ASN A 1 87 ? 28.892 -12.633 -20.020 1.00 47.91 87 ASN A N 1
ATOM 700 C CA . ASN A 1 87 ? 28.416 -13.928 -19.569 1.00 47.91 87 ASN A CA 1
ATOM 701 C C . ASN A 1 87 ? 28.445 -14.020 -18.032 1.00 47.91 87 ASN A C 1
ATOM 703 O O . ASN A 1 87 ? 29.525 -13.860 -17.484 1.00 47.91 87 ASN A O 1
ATOM 707 N N . ASP A 1 88 ? 27.293 -14.252 -17.385 1.00 43.12 88 ASP A N 1
ATOM 708 C CA . ASP A 1 88 ? 27.145 -14.877 -16.056 1.00 43.12 88 ASP A CA 1
ATOM 709 C C . ASP A 1 88 ? 25.655 -15.235 -15.805 1.00 43.12 88 ASP A C 1
ATOM 711 O O . ASP A 1 88 ? 24.828 -14.414 -15.392 1.00 43.12 88 ASP A O 1
ATOM 715 N N . ASP A 1 89 ? 25.333 -16.508 -16.048 1.00 43.44 89 ASP A N 1
ATOM 716 C CA . ASP A 1 89 ? 24.177 -17.273 -15.556 1.00 43.44 89 ASP A CA 1
ATOM 717 C C . ASP A 1 89 ? 22.755 -16.803 -15.924 1.00 43.44 89 ASP A C 1
ATOM 719 O O . ASP A 1 89 ? 21.918 -16.457 -15.073 1.00 43.44 89 ASP A O 1
ATOM 723 N N . SER A 1 90 ? 22.412 -16.961 -17.203 1.00 42.69 90 SER A N 1
ATOM 724 C CA . SER A 1 90 ? 21.079 -17.456 -17.566 1.00 42.69 90 SER A CA 1
ATOM 725 C C . SER A 1 90 ? 21.201 -18.920 -17.963 1.00 42.69 90 SER A C 1
ATOM 727 O O . SER A 1 90 ? 21.756 -19.241 -19.008 1.00 42.69 90 SER A O 1
ATOM 729 N N . ALA A 1 91 ? 20.676 -19.800 -17.109 1.00 37.12 91 ALA A N 1
ATOM 730 C CA . ALA A 1 91 ? 20.403 -21.185 -17.451 1.00 37.12 91 ALA A CA 1
ATOM 731 C C . ALA A 1 91 ? 19.475 -21.208 -18.675 1.00 37.12 91 ALA A C 1
ATOM 733 O O . ALA A 1 91 ? 18.261 -21.036 -18.558 1.00 37.12 91 ALA A O 1
ATOM 734 N N . LEU A 1 92 ? 20.076 -21.365 -19.852 1.00 35.47 92 LEU A N 1
ATOM 735 C CA . LEU A 1 92 ? 19.392 -21.816 -21.047 1.00 35.47 92 LEU A CA 1
ATOM 736 C C . LEU A 1 92 ? 19.082 -23.295 -20.841 1.00 35.47 92 LEU A C 1
ATOM 738 O O . LEU A 1 92 ? 19.979 -24.128 -20.746 1.00 35.47 92 LEU A O 1
ATOM 742 N N . SER A 1 93 ? 17.792 -23.599 -20.760 1.00 36.78 93 SER A N 1
ATOM 743 C CA . SER A 1 93 ? 17.267 -24.910 -21.108 1.00 36.78 93 SER A CA 1
ATOM 744 C C . SER A 1 93 ? 17.726 -25.248 -22.527 1.00 36.78 93 SER A C 1
ATOM 746 O O . SER A 1 93 ? 17.365 -24.550 -23.478 1.00 36.78 93 SER A O 1
ATOM 748 N N . GLU A 1 94 ? 18.540 -26.291 -22.640 1.00 33.88 94 GLU A N 1
ATOM 749 C CA . GLU A 1 94 ? 18.942 -26.931 -23.887 1.00 33.88 94 GLU A CA 1
ATOM 750 C C . GLU A 1 94 ? 17.721 -27.246 -24.750 1.00 33.88 94 GLU A C 1
ATOM 752 O O . GLU A 1 94 ? 16.927 -28.096 -24.367 1.00 33.88 94 GLU A O 1
ATOM 757 N N . ILE A 1 95 ? 17.609 -26.627 -25.929 1.00 36.22 95 ILE A N 1
ATOM 758 C CA . ILE A 1 95 ? 17.171 -27.323 -27.147 1.00 36.22 95 ILE A CA 1
ATOM 759 C C . ILE A 1 95 ? 17.919 -26.702 -28.336 1.00 36.22 95 ILE A C 1
ATOM 761 O O . ILE A 1 95 ? 17.515 -25.695 -28.910 1.00 36.22 95 ILE A O 1
ATOM 765 N N . ALA A 1 96 ? 19.026 -27.329 -28.707 1.00 30.89 96 ALA A N 1
ATOM 766 C CA . ALA A 1 96 ? 19.661 -27.247 -30.019 1.00 30.89 96 ALA A CA 1
ATOM 767 C C . ALA A 1 96 ? 20.017 -28.717 -30.334 1.00 30.89 96 ALA A C 1
ATOM 769 O O . ALA A 1 96 ? 20.479 -29.417 -29.444 1.00 30.89 96 ALA A O 1
ATOM 770 N N . VAL A 1 97 ? 19.780 -29.333 -31.489 1.00 30.34 97 VAL A N 1
ATOM 771 C CA . VAL A 1 97 ? 19.842 -28.911 -32.889 1.00 30.34 97 VAL A CA 1
ATOM 772 C C . VAL A 1 97 ? 19.128 -30.004 -33.714 1.00 30.34 97 VAL A C 1
ATOM 774 O O . VAL A 1 97 ? 19.219 -31.178 -33.371 1.00 30.34 97 VAL A O 1
ATOM 777 N N . GLY A 1 98 ? 18.551 -29.649 -34.866 1.00 28.66 98 GLY A N 1
ATOM 778 C CA . GLY A 1 98 ? 18.787 -30.450 -36.078 1.00 28.66 98 GLY A CA 1
ATOM 779 C C . GLY A 1 98 ? 17.724 -31.453 -36.525 1.00 28.66 98 GLY A C 1
ATOM 780 O O . GLY A 1 98 ? 17.687 -32.598 -36.091 1.00 28.66 98 GLY A O 1
ATOM 781 N N . LEU A 1 99 ? 16.971 -31.026 -37.540 1.00 28.67 99 LEU A N 1
ATOM 782 C CA . LEU A 1 99 ? 16.337 -31.838 -38.582 1.00 28.67 99 LEU A CA 1
ATOM 783 C C . LEU A 1 99 ? 17.139 -33.107 -38.956 1.00 28.67 99 LEU A C 1
ATOM 785 O O . LEU A 1 99 ? 18.234 -32.998 -39.507 1.00 28.67 99 LEU A O 1
ATOM 789 N N . LYS A 1 100 ? 16.523 -34.287 -38.807 1.00 29.73 100 LYS A N 1
ATOM 790 C CA . LYS A 1 100 ? 16.626 -35.408 -39.759 1.00 29.73 100 LYS A CA 1
ATOM 791 C C . LYS A 1 100 ? 15.261 -36.093 -39.886 1.00 29.73 100 LYS A C 1
ATOM 793 O O . LYS A 1 100 ? 14.541 -36.275 -38.912 1.00 29.73 100 LYS A O 1
ATOM 798 N N . VAL A 1 101 ? 14.913 -36.384 -41.131 1.00 27.50 101 VAL A N 1
ATOM 799 C CA . VAL A 1 101 ? 13.642 -36.913 -41.638 1.00 27.50 101 VAL A CA 1
ATOM 800 C C . VAL A 1 101 ? 13.487 -38.413 -41.311 1.00 27.50 101 VAL A C 1
ATOM 802 O O . VAL A 1 101 ? 14.435 -39.150 -41.544 1.00 27.50 101 VAL A O 1
ATOM 805 N N . LEU A 1 102 ? 12.306 -38.783 -40.771 1.00 27.33 102 LEU A N 1
ATOM 806 C CA . LEU A 1 102 ? 11.452 -40.007 -40.875 1.00 27.33 102 LEU A CA 1
ATOM 807 C C . LEU A 1 102 ? 12.080 -41.408 -41.152 1.00 27.33 102 LEU A C 1
ATOM 809 O O . LEU A 1 102 ? 13.021 -41.496 -41.933 1.00 27.33 102 LEU A O 1
ATOM 813 N N . PRO A 1 103 ? 11.517 -42.531 -40.614 1.00 29.78 103 PRO A N 1
ATOM 814 C CA . PRO A 1 103 ? 10.098 -42.898 -40.785 1.00 29.78 103 PRO A CA 1
ATOM 815 C C . PRO A 1 103 ? 9.349 -43.518 -39.585 1.00 29.78 103 PRO A C 1
ATOM 817 O O . PRO A 1 103 ? 9.898 -43.801 -38.526 1.00 29.78 103 PRO A O 1
ATOM 820 N N . ALA A 1 104 ? 8.040 -43.655 -39.812 1.00 28.05 104 ALA A N 1
ATOM 821 C CA . ALA A 1 104 ? 6.972 -44.086 -38.921 1.00 28.05 104 ALA A CA 1
ATOM 822 C C . ALA A 1 104 ? 7.067 -45.545 -38.443 1.00 28.05 104 ALA A C 1
ATOM 824 O O . ALA A 1 104 ? 7.495 -46.416 -39.196 1.00 28.05 104 ALA A O 1
ATOM 825 N N . SER A 1 105 ? 6.532 -45.810 -37.246 1.00 28.72 105 SER A N 1
ATOM 826 C CA . SER A 1 105 ? 5.738 -47.014 -36.980 1.00 28.72 105 SER A CA 1
ATOM 827 C C . SER A 1 105 ? 4.836 -46.816 -35.759 1.00 28.72 105 SER A C 1
ATOM 829 O O . SER A 1 105 ? 5.197 -46.144 -34.794 1.00 28.72 105 SER A O 1
ATOM 831 N N . ASP A 1 106 ? 3.655 -47.407 -35.878 1.00 26.45 106 ASP A N 1
ATOM 832 C CA . ASP A 1 106 ? 2.491 -47.370 -35.006 1.00 26.45 106 ASP A CA 1
ATOM 833 C C . ASP A 1 106 ? 2.692 -47.890 -33.574 1.00 26.45 106 ASP A C 1
ATOM 835 O O . ASP A 1 106 ? 3.522 -48.759 -33.309 1.00 26.45 106 ASP A O 1
ATOM 839 N N . THR A 1 107 ? 1.710 -47.513 -32.745 1.00 26.94 107 THR A N 1
ATOM 840 C CA . THR A 1 107 ? 1.063 -48.317 -31.685 1.00 26.94 107 THR A CA 1
ATOM 841 C C . THR A 1 107 ? 1.401 -47.930 -30.244 1.00 26.94 107 THR A C 1
ATOM 843 O O . THR A 1 107 ? 2.520 -48.104 -29.778 1.00 26.94 107 THR A O 1
ATOM 846 N N . GLY A 1 108 ? 0.352 -47.559 -29.499 1.00 25.55 108 GLY A N 1
ATOM 847 C CA . GLY A 1 108 ? 0.192 -48.027 -28.120 1.00 25.55 108 GLY A CA 1
ATOM 848 C C . GLY A 1 108 ? 0.321 -46.989 -27.007 1.00 25.55 108 GLY A C 1
ATOM 849 O O . GLY A 1 108 ? 1.396 -46.788 -26.468 1.00 25.55 108 GLY A O 1
ATOM 850 N N . GLU A 1 109 ? -0.826 -46.417 -26.638 1.00 25.89 109 GLU A N 1
ATOM 851 C CA . GLU A 1 109 ? -1.315 -46.265 -25.256 1.00 25.89 109 GLU A CA 1
ATOM 852 C C . GLU A 1 109 ? -0.410 -45.655 -24.162 1.00 25.89 109 GLU A C 1
ATOM 854 O O . GLU A 1 109 ? 0.584 -46.217 -23.719 1.00 25.89 109 GLU A O 1
ATOM 859 N N . GLY A 1 110 ? -0.874 -44.535 -23.593 1.00 29.50 110 GLY A N 1
ATOM 860 C CA . GLY A 1 110 ? -0.274 -43.922 -22.404 1.00 29.50 110 GLY A CA 1
ATOM 861 C C . GLY A 1 110 ? -1.133 -42.820 -21.788 1.00 29.50 110 GLY A C 1
ATOM 862 O O . GLY A 1 110 ? -0.652 -41.728 -21.504 1.00 29.50 110 GLY A O 1
ATOM 863 N N . LEU A 1 111 ? -2.430 -43.088 -21.629 1.00 28.05 111 LEU A N 1
ATOM 864 C CA . LEU A 1 111 ? -3.407 -42.228 -20.962 1.00 28.05 111 LEU A CA 1
ATOM 865 C C . LEU A 1 111 ? -3.113 -42.155 -19.450 1.00 28.05 111 LEU A C 1
ATOM 867 O O . LEU A 1 111 ? -3.418 -43.092 -18.714 1.00 28.05 111 LEU A O 1
ATOM 871 N N . LEU A 1 112 ? -2.603 -41.023 -18.955 1.00 28.69 112 LEU A N 1
ATOM 872 C CA . LEU A 1 112 ? -2.605 -40.713 -17.522 1.00 28.69 112 LEU A CA 1
ATOM 873 C C . LEU A 1 112 ? -3.182 -39.320 -17.243 1.00 28.69 112 LEU A C 1
ATOM 875 O O . LEU A 1 112 ? -2.517 -38.297 -17.327 1.00 28.69 112 LEU A O 1
ATOM 879 N N . LYS A 1 113 ? -4.463 -39.369 -16.863 1.00 29.05 113 LYS A N 1
ATOM 880 C CA . LYS A 1 113 ? -5.071 -38.732 -15.685 1.00 29.05 113 LYS A CA 1
ATOM 881 C C . LYS A 1 113 ? -4.838 -37.231 -15.484 1.00 29.05 113 LYS A C 1
ATOM 883 O O . LYS A 1 113 ? -3.864 -36.777 -14.898 1.00 29.05 113 LYS A O 1
ATOM 888 N N . THR A 1 114 ? -5.906 -36.509 -15.810 1.00 29.75 114 THR A N 1
ATOM 889 C CA . THR A 1 114 ? -6.499 -35.427 -15.013 1.00 29.75 114 THR A CA 1
ATOM 890 C C . THR A 1 114 ? -6.035 -35.368 -13.550 1.00 29.75 114 THR A C 1
ATOM 892 O O . THR A 1 114 ? -6.294 -36.303 -12.790 1.00 29.75 114 THR A O 1
ATOM 895 N N . ARG A 1 115 ? -5.527 -34.210 -13.114 1.00 32.25 115 ARG A N 1
ATOM 896 C CA . ARG A 1 115 ? -5.938 -33.625 -11.830 1.00 32.25 115 ARG A CA 1
ATOM 897 C C . ARG A 1 115 ? -5.729 -32.111 -11.823 1.00 32.25 115 ARG A C 1
ATOM 899 O O . ARG A 1 115 ? -4.629 -31.610 -11.621 1.00 32.25 115 ARG A O 1
ATOM 906 N N . ASN A 1 116 ? -6.840 -31.409 -12.034 1.00 32.91 116 ASN A N 1
ATOM 907 C CA . ASN A 1 116 ? -7.092 -30.100 -11.450 1.00 32.91 116 ASN A CA 1
ATOM 908 C C . ASN A 1 116 ? -6.872 -30.182 -9.938 1.00 32.91 116 ASN A C 1
ATOM 910 O O . ASN A 1 116 ? -7.419 -31.093 -9.327 1.00 32.91 116 ASN A O 1
ATOM 914 N N . GLU A 1 117 ? -6.124 -29.237 -9.370 1.00 29.28 117 GLU A N 1
ATOM 915 C CA . GLU A 1 117 ? -6.350 -28.652 -8.038 1.00 29.28 117 GLU A CA 1
ATOM 916 C C . GLU A 1 117 ? -5.190 -27.700 -7.701 1.00 29.28 117 GLU A C 1
ATOM 918 O O . GLU A 1 117 ? -4.122 -28.130 -7.279 1.00 29.28 117 GLU A O 1
ATOM 923 N N . CYS A 1 118 ? -5.400 -26.394 -7.888 1.00 26.52 118 CYS A N 1
ATOM 924 C CA . CYS A 1 118 ? -4.978 -25.392 -6.903 1.00 26.52 118 CYS A CA 1
ATOM 925 C C . CYS A 1 118 ? -5.741 -24.087 -7.157 1.00 26.52 118 CYS A C 1
ATOM 927 O O . CYS A 1 118 ? -5.192 -23.052 -7.534 1.00 26.52 118 CYS A O 1
ATOM 929 N N . GLU A 1 119 ? -7.057 -24.170 -6.988 1.00 30.84 119 GLU A N 1
ATOM 930 C CA . GLU A 1 119 ? -7.844 -23.005 -6.624 1.00 30.84 119 GLU A CA 1
ATOM 931 C C . GLU A 1 119 ? -7.747 -22.841 -5.099 1.00 30.84 119 GLU A C 1
ATOM 933 O O . GLU A 1 119 ? -7.655 -23.824 -4.366 1.00 30.84 119 GLU A O 1
ATOM 938 N N . ILE A 1 120 ? -7.825 -21.590 -4.641 1.00 31.42 120 ILE A N 1
ATOM 939 C CA . ILE A 1 120 ? -7.850 -21.143 -3.240 1.00 31.42 120 ILE A CA 1
ATOM 940 C C . ILE A 1 120 ? -6.457 -20.970 -2.605 1.00 31.42 120 ILE A C 1
ATOM 942 O O . ILE A 1 120 ? -5.968 -21.817 -1.875 1.00 31.42 120 ILE A O 1
ATOM 946 N N . LEU A 1 121 ? -5.881 -19.770 -2.758 1.00 34.12 121 LEU A N 1
ATOM 947 C CA . LEU A 1 121 ? -5.802 -18.817 -1.642 1.00 34.12 121 LEU A CA 1
ATOM 948 C C . LEU A 1 121 ? -5.692 -17.370 -2.157 1.00 34.12 121 LEU A C 1
ATOM 950 O O . LEU A 1 121 ? -4.710 -16.920 -2.738 1.00 34.12 121 LEU A O 1
ATOM 954 N N . ARG A 1 122 ? -6.783 -16.658 -1.893 1.00 29.48 122 ARG A N 1
ATOM 955 C CA . ARG A 1 122 ? -6.977 -15.212 -1.831 1.00 29.48 122 ARG A CA 1
ATOM 956 C C . ARG A 1 122 ? -5.738 -14.348 -1.548 1.00 29.48 122 ARG A C 1
ATOM 958 O O . ARG A 1 122 ? -5.076 -14.502 -0.531 1.00 29.48 122 ARG A O 1
ATOM 965 N N . SER A 1 123 ? -5.723 -13.245 -2.296 1.00 29.20 123 SER A N 1
ATOM 966 C CA . SER A 1 123 ? -5.574 -11.871 -1.794 1.00 29.20 123 SER A CA 1
ATOM 967 C C . SER A 1 123 ? -4.174 -11.321 -1.508 1.00 29.20 123 SER A C 1
ATOM 969 O O . SER A 1 123 ? -3.581 -11.562 -0.467 1.00 29.20 123 SER A O 1
ATOM 971 N N . LYS A 1 124 ? -3.850 -10.336 -2.353 1.00 31.53 124 LYS A N 1
ATOM 972 C CA . LYS A 1 124 ? -3.394 -8.981 -1.996 1.00 31.53 124 LYS A CA 1
ATOM 973 C C . LYS A 1 124 ? -1.962 -8.802 -1.474 1.00 31.53 124 LYS A C 1
ATOM 975 O O . LYS A 1 124 ? -1.644 -9.054 -0.324 1.00 31.53 124 LY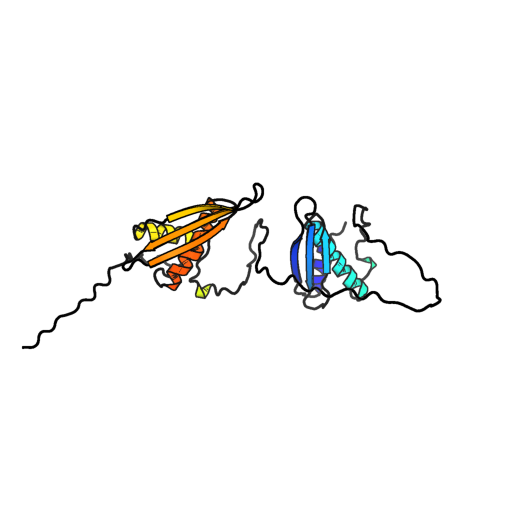S A O 1
ATOM 980 N N . GLU A 1 125 ? -1.189 -8.179 -2.366 1.00 32.66 125 GLU A N 1
ATOM 981 C CA . GLU A 1 125 ? -0.446 -6.924 -2.164 1.00 32.66 125 GLU A CA 1
ATOM 982 C C . GLU A 1 125 ? 0.508 -6.795 -0.969 1.00 32.66 125 GLU A C 1
ATOM 984 O O . GLU A 1 125 ? 0.087 -6.698 0.179 1.00 32.66 125 GLU A O 1
ATOM 989 N N . SER A 1 126 ? 1.790 -6.551 -1.267 1.00 33.19 126 SER A N 1
ATOM 990 C CA . SER A 1 126 ? 2.583 -5.424 -0.715 1.00 33.19 126 SER A CA 1
ATOM 991 C C . SER A 1 126 ? 4.004 -5.453 -1.310 1.00 33.19 126 SER A C 1
ATOM 993 O O . SER A 1 126 ? 4.744 -6.412 -1.149 1.00 33.19 126 SER A O 1
ATOM 995 N N . LYS A 1 127 ? 4.356 -4.542 -2.227 1.00 34.78 127 LYS A N 1
ATOM 996 C CA . LYS A 1 127 ? 5.003 -3.228 -2.004 1.00 34.78 127 LYS A CA 1
ATOM 997 C C . LYS A 1 127 ? 6.261 -3.264 -1.117 1.00 34.78 127 LYS A C 1
ATOM 999 O O . LYS A 1 127 ? 6.172 -3.352 0.102 1.00 34.78 127 LYS A O 1
ATOM 1004 N N . GLY A 1 128 ? 7.420 -3.050 -1.749 1.00 29.50 128 GLY A N 1
ATOM 1005 C CA . GLY A 1 128 ? 8.661 -2.587 -1.118 1.00 29.50 128 GLY A CA 1
ATOM 1006 C C . GLY A 1 128 ? 8.860 -1.079 -1.349 1.00 29.50 128 GLY A C 1
ATOM 1007 O O . GLY A 1 128 ? 8.680 -0.593 -2.460 1.00 29.50 128 GLY A O 1
ATOM 1008 N N . SER A 1 129 ? 9.191 -0.354 -0.278 1.00 27.33 129 SER A N 1
ATOM 1009 C CA . SER A 1 129 ? 9.319 1.112 -0.156 1.00 27.33 129 SER A CA 1
ATOM 1010 C C . SER A 1 129 ? 10.776 1.598 -0.261 1.00 27.33 129 SER A C 1
ATOM 1012 O O . SER A 1 129 ? 11.649 0.862 0.190 1.00 27.33 129 SER A O 1
ATOM 1014 N N . TYR A 1 130 ? 10.979 2.851 -0.730 1.00 26.34 130 TYR A N 1
ATOM 1015 C CA . TYR A 1 130 ? 11.930 3.923 -0.293 1.00 26.34 130 TYR A CA 1
ATOM 1016 C C . TYR A 1 130 ? 12.505 4.715 -1.497 1.00 26.34 130 TYR A C 1
ATOM 1018 O O . TYR A 1 130 ? 12.843 4.081 -2.484 1.00 26.34 130 TYR A O 1
ATOM 1026 N N . LYS A 1 131 ? 12.683 6.051 -1.565 1.00 31.72 131 LYS A N 1
ATOM 1027 C CA . LYS A 1 131 ? 12.493 7.285 -0.750 1.00 31.72 131 LYS A CA 1
ATOM 1028 C C . LYS A 1 131 ? 12.154 8.441 -1.734 1.00 31.72 131 LYS A C 1
ATOM 1030 O O . LYS A 1 131 ? 12.545 8.355 -2.891 1.00 31.72 131 LYS A O 1
ATOM 1035 N N . GLU A 1 132 ? 11.511 9.526 -1.286 1.00 30.70 132 GLU A N 1
ATOM 1036 C CA . GLU A 1 132 ? 11.447 10.804 -2.038 1.00 30.70 132 GLU A CA 1
ATOM 1037 C C . GLU A 1 132 ? 12.723 11.649 -1.817 1.00 30.70 132 GLU A C 1
ATOM 1039 O O . GLU A 1 132 ? 13.334 11.555 -0.747 1.00 30.70 132 GLU A O 1
ATOM 1044 N N . PRO A 1 133 ? 13.090 12.509 -2.789 1.00 36.88 133 PRO A N 1
ATOM 1045 C CA . PRO A 1 133 ? 12.742 13.922 -2.628 1.00 36.88 133 PRO A CA 1
ATOM 1046 C C . PRO A 1 133 ? 12.073 14.524 -3.877 1.00 36.88 133 PRO A C 1
ATOM 1048 O O . PRO A 1 133 ? 12.508 14.306 -5.001 1.00 36.88 133 PRO A O 1
ATOM 1051 N N . GLY A 1 134 ? 11.052 15.359 -3.655 1.00 30.38 134 GLY A N 1
ATOM 1052 C CA . GLY A 1 134 ? 10.643 16.393 -4.611 1.00 30.38 134 GLY A CA 1
ATOM 1053 C C . GLY A 1 134 ? 9.472 16.055 -5.539 1.00 30.38 134 GLY A C 1
ATOM 1054 O O . GLY A 1 134 ? 9.664 15.747 -6.707 1.00 30.38 134 GLY A O 1
ATOM 1055 N N . LYS A 1 135 ? 8.250 16.235 -5.018 1.00 44.88 135 LYS A N 1
ATOM 1056 C CA . LYS A 1 135 ? 7.017 16.626 -5.734 1.00 44.88 135 LYS A CA 1
ATOM 1057 C C . LYS A 1 135 ? 6.802 16.013 -7.130 1.00 44.88 135 LYS A C 1
ATOM 1059 O O . LYS A 1 135 ? 7.024 16.689 -8.130 1.00 44.88 135 LYS A O 1
ATOM 1064 N N . LYS A 1 136 ? 6.146 14.850 -7.198 1.00 34.69 136 LYS A N 1
ATOM 1065 C CA . LYS A 1 136 ? 5.177 14.552 -8.271 1.00 34.69 136 LYS A CA 1
ATOM 1066 C C . LYS A 1 136 ? 3.962 13.828 -7.688 1.00 34.69 136 LYS A C 1
ATOM 1068 O O . LYS A 1 136 ? 4.064 12.751 -7.115 1.00 34.69 136 LYS A O 1
ATOM 1073 N N . LYS A 1 137 ? 2.819 14.505 -7.813 1.00 45.81 137 LYS A N 1
ATOM 1074 C CA . LYS A 1 137 ? 1.443 14.073 -7.536 1.00 45.81 137 LYS A CA 1
ATOM 1075 C C . LYS A 1 137 ? 1.244 12.589 -7.892 1.00 45.81 137 LYS A C 1
ATOM 1077 O O . LYS A 1 137 ? 1.173 12.245 -9.066 1.00 45.81 137 LYS A O 1
ATOM 1082 N N . LEU A 1 138 ? 1.110 11.728 -6.883 1.00 38.38 138 LEU A N 1
ATOM 1083 C CA . LEU A 1 138 ? 0.537 10.394 -7.052 1.00 38.38 138 LEU A CA 1
ATOM 1084 C C . LEU A 1 138 ? -0.985 10.560 -7.071 1.00 38.38 138 LEU A C 1
ATOM 1086 O O . LEU A 1 138 ? -1.603 10.789 -6.032 1.00 38.38 138 LEU A O 1
ATOM 1090 N N . VAL A 1 139 ? -1.570 10.517 -8.264 1.00 40.69 139 VAL A N 1
ATOM 1091 C CA . VAL A 1 139 ? -3.014 10.640 -8.473 1.00 40.69 139 VAL A CA 1
ATOM 1092 C C . VAL A 1 139 ? -3.617 9.236 -8.577 1.00 40.69 139 V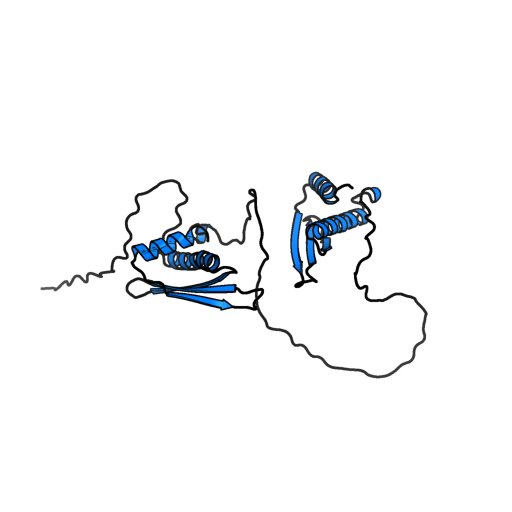AL A C 1
ATOM 1094 O O . VAL A 1 139 ? -3.239 8.438 -9.428 1.00 40.69 139 VAL A O 1
ATOM 1097 N N . THR A 1 140 ? -4.562 8.992 -7.662 1.00 34.69 140 THR A N 1
ATOM 1098 C CA . THR A 1 140 ? -5.694 8.046 -7.702 1.00 34.69 140 THR A CA 1
ATOM 1099 C C . THR A 1 140 ? -5.434 6.536 -7.670 1.00 34.69 140 THR A C 1
ATOM 1101 O O . THR A 1 140 ? -5.466 5.851 -8.684 1.00 34.69 140 THR A O 1
ATOM 1104 N N . ALA A 1 141 ? -5.462 5.975 -6.457 1.00 33.47 141 ALA A N 1
ATOM 1105 C CA . ALA A 1 141 ? -6.608 5.117 -6.165 1.00 33.47 141 ALA A CA 1
ATOM 1106 C C . ALA A 1 141 ? -7.766 6.072 -5.860 1.00 33.47 141 ALA A C 1
ATOM 1108 O O . ALA A 1 141 ? -7.623 6.938 -4.997 1.00 33.47 141 ALA A O 1
ATOM 1109 N N . THR A 1 142 ? -8.863 5.993 -6.602 1.00 36.88 142 THR A N 1
ATOM 1110 C CA . THR A 1 142 ? -10.070 6.799 -6.387 1.00 36.88 142 THR A CA 1
ATOM 1111 C C . THR A 1 142 ? -10.761 6.388 -5.082 1.00 36.88 142 THR A C 1
ATOM 1113 O O . THR A 1 142 ? -11.874 5.878 -5.072 1.00 36.88 142 THR A O 1
ATOM 1116 N N . THR A 1 143 ? -10.113 6.601 -3.939 1.00 44.09 143 THR A N 1
ATOM 1117 C CA . THR A 1 143 ? -10.848 6.984 -2.741 1.00 44.09 143 THR A CA 1
ATOM 1118 C C . THR A 1 143 ? -11.038 8.474 -2.905 1.00 44.09 143 THR A C 1
ATOM 1120 O O . THR A 1 143 ? -10.084 9.223 -2.701 1.00 44.09 143 THR A O 1
ATOM 1123 N N . ASN A 1 144 ? -12.208 8.887 -3.388 1.00 42.12 144 ASN A N 1
ATOM 1124 C CA . ASN A 1 144 ? -12.623 10.285 -3.380 1.00 42.12 144 ASN A CA 1
ATOM 1125 C C . ASN A 1 144 ? -12.130 10.921 -2.070 1.00 42.12 144 ASN A C 1
ATOM 1127 O O . ASN A 1 144 ? -12.612 10.565 -0.995 1.00 42.12 144 ASN A O 1
ATOM 1131 N N . VAL A 1 145 ? -11.106 11.779 -2.146 1.00 51.66 145 VAL A N 1
ATOM 1132 C CA . VAL A 1 145 ? -10.503 12.432 -0.967 1.00 51.66 145 VAL A CA 1
ATOM 1133 C C . VAL A 1 145 ? -11.572 13.253 -0.235 1.00 51.66 145 VAL A C 1
ATOM 1135 O O . VAL A 1 145 ? -11.510 13.432 0.984 1.00 51.66 145 VAL A O 1
ATOM 1138 N N . ASP A 1 146 ? -12.606 13.631 -0.983 1.00 53.16 146 ASP A N 1
ATOM 1139 C CA . ASP A 1 146 ? -13.798 14.328 -0.532 1.00 53.16 146 ASP A CA 1
ATOM 1140 C C . ASP A 1 146 ? -14.770 13.430 0.254 1.00 53.16 146 ASP A C 1
ATOM 1142 O O . ASP A 1 146 ? -15.418 13.915 1.170 1.00 53.16 146 ASP A O 1
ATOM 1146 N N . ILE A 1 147 ? -14.823 12.109 0.016 1.00 62.19 147 ILE A N 1
ATOM 1147 C CA . ILE A 1 147 ? -15.714 11.202 0.781 1.00 62.19 147 ILE A CA 1
ATOM 1148 C C . ILE A 1 147 ? -15.170 10.919 2.188 1.00 62.19 147 ILE A C 1
ATOM 1150 O O . ILE A 1 147 ? -15.907 10.527 3.089 1.00 62.19 147 ILE A O 1
ATOM 1154 N N . ASN A 1 148 ? -13.863 11.069 2.403 1.00 68.62 148 ASN A N 1
ATOM 1155 C CA . ASN A 1 148 ? -13.215 10.722 3.667 1.00 68.62 148 ASN A CA 1
ATOM 1156 C C . ASN A 1 148 ? -12.750 11.947 4.458 1.00 68.62 148 ASN A C 1
ATOM 1158 O O . ASN A 1 148 ? -11.845 11.813 5.280 1.00 68.62 148 ASN A O 1
ATOM 1162 N N . GLY A 1 149 ? -13.331 13.125 4.209 1.00 77.94 149 GLY A N 1
ATOM 1163 C CA . GLY A 1 149 ? -13.084 14.333 4.998 1.00 77.94 149 GLY A CA 1
ATOM 1164 C C . GLY A 1 149 ? -11.621 14.782 5.023 1.00 77.94 149 GLY A C 1
ATOM 1165 O O . GLY A 1 149 ? -11.162 15.293 6.044 1.00 77.94 149 GLY A O 1
ATOM 1166 N N . LYS A 1 150 ? -10.858 14.547 3.939 1.00 85.81 150 LYS A N 1
ATOM 1167 C CA . LYS A 1 150 ? -9.431 14.921 3.811 1.00 85.81 150 LYS A CA 1
ATOM 1168 C C . LYS A 1 150 ? -8.522 14.335 4.912 1.00 85.81 150 LYS A C 1
ATOM 1170 O O . LYS A 1 150 ? -7.432 14.849 5.192 1.00 85.81 150 LYS A O 1
ATOM 1175 N N . TRP A 1 151 ? -8.939 13.237 5.543 1.00 88.62 151 TRP A N 1
ATOM 1176 C CA . TRP A 1 151 ? -8.135 12.527 6.533 1.00 88.62 151 TRP A CA 1
ATOM 1177 C C . TRP A 1 151 ? -6.977 11.765 5.867 1.00 88.62 151 TRP A C 1
ATOM 1179 O O . TRP A 1 151 ? -7.122 11.155 4.812 1.00 88.62 151 TRP A O 1
ATOM 1189 N N . THR A 1 152 ? -5.807 11.779 6.501 1.00 89.19 152 THR A N 1
ATOM 1190 C CA . THR A 1 152 ? -4.583 11.094 6.067 1.00 89.19 152 THR A CA 1
ATOM 1191 C C . THR A 1 152 ? -3.920 10.393 7.253 1.00 89.19 152 THR A C 1
ATOM 1193 O O . THR A 1 152 ? -4.148 10.718 8.414 1.00 89.19 152 THR A O 1
ATOM 1196 N N . VAL A 1 153 ? -3.023 9.444 6.996 1.00 88.25 153 VAL A N 1
ATOM 1197 C CA . VAL A 1 153 ? -2.263 8.764 8.064 1.00 88.25 153 VAL A CA 1
ATOM 1198 C C . VAL A 1 153 ? -1.465 9.753 8.935 1.00 88.25 153 VAL A C 1
ATOM 1200 O O . VAL A 1 153 ? -1.267 9.526 10.129 1.00 88.25 153 VAL A O 1
ATOM 1203 N N . ALA A 1 154 ? -1.002 10.865 8.354 1.00 85.88 154 ALA A N 1
ATOM 1204 C CA . ALA A 1 154 ? -0.195 11.856 9.059 1.00 85.88 154 ALA A CA 1
ATOM 1205 C C . ALA A 1 154 ? -1.007 12.713 10.046 1.00 85.88 154 ALA A C 1
ATOM 1207 O O . ALA A 1 154 ? -0.492 13.011 11.122 1.00 85.88 154 ALA A O 1
ATOM 1208 N N . ASN A 1 155 ? -2.252 13.079 9.715 1.00 89.19 155 ASN A N 1
ATOM 1209 C CA . ASN A 1 155 ? -3.109 13.900 10.584 1.00 89.19 155 ASN A CA 1
ATOM 1210 C C . ASN A 1 155 ? -3.990 13.061 11.535 1.00 89.19 155 ASN A C 1
ATOM 1212 O O . ASN A 1 155 ? -4.308 13.510 12.639 1.00 89.19 155 ASN A O 1
ATOM 1216 N N . ALA A 1 156 ? -4.332 11.826 11.156 1.00 91.94 156 ALA A N 1
ATOM 1217 C CA . ALA A 1 156 ? -5.308 11.009 11.867 1.00 91.94 156 ALA A CA 1
ATOM 1218 C C . ALA A 1 156 ? -4.863 10.592 13.276 1.00 91.94 156 ALA A C 1
ATOM 1220 O O . ALA A 1 156 ? -5.653 10.646 14.218 1.00 91.94 156 ALA A O 1
ATOM 1221 N N . THR A 1 157 ? -3.588 10.221 13.443 1.00 90.69 157 THR A N 1
ATOM 1222 C CA . THR A 1 157 ? -3.057 9.761 14.743 1.00 90.69 157 THR A CA 1
ATOM 1223 C C . THR A 1 157 ? -3.228 10.836 15.820 1.00 90.69 157 THR A C 1
ATOM 1225 O O . THR A 1 157 ? -3.752 10.571 16.901 1.00 90.69 157 THR A O 1
ATOM 1228 N N . SER A 1 158 ? -2.849 12.077 15.501 1.00 91.12 158 SER A N 1
ATOM 1229 C CA . SER A 1 158 ? -2.965 13.210 16.421 1.00 91.12 158 SER A CA 1
ATOM 1230 C C . SER A 1 158 ? -4.421 13.514 16.771 1.00 91.12 158 SER A C 1
ATOM 1232 O O . SER A 1 158 ? -4.721 13.774 17.936 1.00 91.12 158 SER A O 1
ATOM 1234 N N . LYS A 1 159 ? -5.341 13.431 15.796 1.00 92.06 159 LYS A N 1
ATOM 1235 C CA . LYS A 1 159 ? -6.776 13.635 16.047 1.00 92.06 159 LYS A CA 1
ATOM 1236 C C . LYS A 1 159 ? -7.346 12.563 16.975 1.00 92.06 159 LYS A C 1
ATOM 1238 O O . LYS A 1 159 ? -8.080 12.907 17.893 1.00 92.06 159 LYS A O 1
ATOM 1243 N N . VAL A 1 160 ? -6.975 11.297 16.788 1.00 93.00 160 VAL A N 1
ATOM 1244 C CA . VAL A 1 160 ? -7.410 10.177 17.643 1.00 93.00 160 VAL A CA 1
ATOM 1245 C C . VAL A 1 160 ? -6.903 10.340 19.073 1.00 93.00 160 VAL A C 1
ATOM 1247 O O . VAL A 1 160 ? -7.682 10.218 20.016 1.00 93.00 160 VAL A O 1
ATOM 1250 N N . HIS A 1 161 ? -5.631 10.702 19.255 1.00 92.00 161 HIS A N 1
ATOM 1251 C CA . HIS A 1 161 ? -5.073 10.978 20.584 1.00 92.00 161 HIS A CA 1
ATOM 1252 C C . HIS A 1 161 ? -5.763 12.169 21.260 1.00 92.00 161 HIS A C 1
ATOM 1254 O O . HIS A 1 161 ? -6.094 12.112 22.444 1.00 92.00 161 HIS A O 1
ATOM 1260 N N . HIS A 1 162 ? -6.014 13.241 20.505 1.00 93.19 162 HIS A N 1
ATOM 1261 C CA . HIS A 1 162 ? -6.753 14.396 21.003 1.00 93.19 162 HIS A CA 1
ATOM 1262 C C . HIS A 1 162 ? -8.183 14.014 21.412 1.00 93.19 162 HIS A C 1
ATOM 1264 O O . HIS A 1 162 ? -8.609 14.341 22.517 1.00 93.19 162 HIS A O 1
ATOM 1270 N N . PHE A 1 163 ? -8.888 13.254 20.572 1.00 92.19 163 PHE A N 1
ATOM 1271 C CA . PHE A 1 163 ? -10.233 12.747 20.842 1.00 92.19 163 PHE A CA 1
ATOM 1272 C C . PHE A 1 163 ? -10.285 11.898 22.120 1.00 92.19 163 PHE A C 1
ATOM 1274 O O . PHE A 1 163 ? -11.163 12.103 22.957 1.00 92.19 163 PHE A O 1
ATOM 1281 N N . MET A 1 164 ? -9.314 11.000 22.320 1.00 91.94 164 MET A N 1
ATOM 1282 C CA . MET A 1 164 ? -9.199 10.217 23.555 1.00 91.94 164 MET A CA 1
ATOM 1283 C C . MET A 1 164 ? -8.983 11.098 24.785 1.00 91.94 164 MET A C 1
ATOM 1285 O O . MET A 1 164 ? -9.629 10.882 25.809 1.00 91.94 164 MET A O 1
ATOM 1289 N N . LYS A 1 165 ? -8.113 12.112 24.687 1.00 92.25 165 LYS A N 1
ATOM 1290 C CA . LYS A 1 165 ? -7.825 13.031 25.796 1.00 92.25 165 LYS A CA 1
ATOM 1291 C C . LYS A 1 165 ? -9.053 13.858 26.182 1.00 92.25 165 LYS A C 1
ATOM 1293 O O . LYS A 1 165 ? -9.356 13.972 27.367 1.00 92.25 165 LYS A O 1
ATOM 1298 N N . VAL A 1 166 ? -9.757 14.418 25.197 1.00 91.25 166 VAL A N 1
ATOM 1299 C CA . VAL A 1 166 ? -10.948 15.257 25.418 1.00 91.25 166 VAL A CA 1
ATOM 1300 C C . VAL A 1 166 ? -12.083 14.449 26.041 1.00 91.25 166 VAL A C 1
ATOM 1302 O O . VAL A 1 166 ? -12.694 14.892 27.012 1.00 91.25 166 VAL A O 1
ATOM 1305 N N . ASN A 1 167 ? -12.322 13.239 25.537 1.00 88.38 167 ASN A N 1
ATOM 1306 C CA . ASN A 1 167 ? -13.408 12.380 26.008 1.00 88.38 167 ASN A CA 1
ATOM 1307 C C . ASN A 1 167 ? -13.016 11.478 27.187 1.00 88.38 167 ASN A C 1
ATOM 1309 O O . ASN A 1 167 ? -13.836 10.678 27.629 1.00 88.38 167 ASN A O 1
ATOM 1313 N N . ARG A 1 168 ? -11.783 11.608 27.702 1.00 88.56 168 ARG A N 1
ATOM 1314 C CA . ARG A 1 168 ? -11.225 10.793 28.796 1.00 88.56 168 ARG A CA 1
ATOM 1315 C C . ARG A 1 168 ? -11.417 9.288 28.563 1.00 88.56 168 ARG A C 1
ATOM 1317 O O . ARG A 1 168 ? -11.807 8.554 29.466 1.00 88.56 168 ARG A O 1
ATOM 1324 N N . ILE A 1 169 ? -11.159 8.845 27.335 1.00 89.69 169 ILE A N 1
ATOM 1325 C CA . ILE A 1 169 ? -11.322 7.447 26.935 1.00 89.69 169 ILE A CA 1
ATOM 1326 C C . ILE A 1 169 ? -10.028 6.681 27.198 1.00 89.69 169 ILE A C 1
ATOM 1328 O O . ILE A 1 169 ? -8.949 7.099 26.776 1.00 89.69 169 ILE A O 1
ATOM 1332 N N . THR A 1 170 ? -10.150 5.523 27.836 1.00 86.50 170 THR A N 1
ATOM 1333 C CA . THR A 1 170 ? -9.085 4.524 27.930 1.00 86.50 170 THR A CA 1
ATOM 1334 C C . THR A 1 170 ? -9.097 3.650 26.678 1.00 86.50 170 THR A C 1
ATOM 1336 O O . THR A 1 170 ? -10.137 3.092 26.326 1.00 86.50 170 THR A O 1
ATOM 1339 N N . ALA A 1 171 ? -7.959 3.542 25.993 1.00 88.94 171 ALA A N 1
ATOM 1340 C CA . ALA A 1 171 ? -7.811 2.674 24.829 1.00 88.94 171 ALA A CA 1
ATOM 1341 C C . ALA A 1 171 ? -6.997 1.426 25.172 1.00 88.94 171 ALA A C 1
ATOM 1343 O O . ALA A 1 171 ? -5.961 1.520 25.835 1.00 88.94 171 ALA A O 1
ATOM 1344 N N . ASP A 1 172 ? -7.438 0.285 24.653 1.00 92.31 172 ASP A N 1
ATOM 1345 C CA . ASP A 1 172 ? -6.750 -0.989 24.812 1.00 92.31 172 ASP A CA 1
ATOM 1346 C C . ASP A 1 172 ? -5.755 -1.169 23.665 1.00 92.31 172 ASP A C 1
ATOM 1348 O O . ASP A 1 172 ? -6.149 -1.259 22.498 1.00 92.31 172 ASP A O 1
ATOM 1352 N N . TYR A 1 173 ? -4.462 -1.217 23.993 1.00 93.75 173 TYR A N 1
ATOM 1353 C CA . TYR A 1 173 ? -3.379 -1.424 23.030 1.00 93.75 173 TYR A CA 1
ATOM 1354 C C . TYR A 1 173 ? -2.818 -2.840 23.158 1.00 93.75 173 TYR A C 1
ATOM 1356 O O . TYR A 1 173 ? -2.170 -3.172 24.150 1.00 93.75 173 TYR A O 1
ATOM 1364 N N . LYS A 1 174 ? -2.989 -3.662 22.120 1.00 95.44 174 LYS A N 1
ATOM 1365 C CA . LYS A 1 174 ? -2.427 -5.014 22.054 1.00 95.44 174 LYS A CA 1
ATOM 1366 C C . LYS A 1 174 ? -1.405 -5.107 20.928 1.00 95.44 174 LYS A C 1
ATOM 1368 O O . LYS A 1 174 ? -1.753 -5.085 19.750 1.00 95.44 174 LYS A O 1
ATOM 1373 N N . TYR A 1 175 ? -0.133 -5.244 21.293 1.00 95.44 175 TYR A N 1
ATOM 1374 C CA . TYR A 1 175 ? 0.945 -5.492 20.337 1.00 95.44 175 TYR A CA 1
ATOM 1375 C C . TYR A 1 175 ? 1.222 -6.988 20.234 1.00 95.44 175 TYR A C 1
ATOM 1377 O O . TYR A 1 175 ? 1.526 -7.641 21.228 1.00 95.44 175 TYR A O 1
ATOM 1385 N N . THR A 1 176 ? 1.173 -7.511 19.016 1.00 95.56 176 THR A N 1
ATOM 1386 C CA . THR A 1 176 ? 1.565 -8.884 18.691 1.00 95.56 176 THR A CA 1
ATOM 1387 C C . THR A 1 176 ? 2.700 -8.864 17.676 1.00 95.56 176 THR A C 1
ATOM 1389 O O . THR A 1 176 ? 2.799 -7.963 16.842 1.00 95.56 176 THR A O 1
ATOM 1392 N N . LEU A 1 177 ? 3.603 -9.830 17.787 1.00 94.56 177 LEU A N 1
ATOM 1393 C CA . LEU A 1 177 ? 4.683 -10.042 16.831 1.00 94.56 177 LEU A CA 1
ATOM 1394 C C . LEU A 1 177 ? 4.246 -11.149 15.878 1.00 94.56 177 LEU A C 1
ATOM 1396 O O . LEU A 1 177 ? 3.857 -12.222 16.331 1.00 94.56 177 LEU A O 1
ATOM 1400 N N . ILE A 1 178 ? 4.302 -10.881 14.578 1.00 93.62 178 ILE A N 1
ATOM 1401 C CA . ILE A 1 178 ? 3.956 -11.851 13.539 1.00 93.62 178 ILE A CA 1
ATOM 1402 C C . ILE A 1 178 ? 5.130 -11.967 12.571 1.00 93.62 178 ILE A C 1
ATOM 1404 O O . ILE A 1 178 ? 5.694 -10.959 12.146 1.00 93.62 178 ILE A O 1
ATOM 1408 N N . GLY A 1 179 ? 5.478 -13.200 12.214 1.00 90.12 179 GLY A N 1
ATOM 1409 C CA . GLY A 1 179 ? 6.438 -13.498 11.157 1.00 90.12 179 GLY A CA 1
ATOM 1410 C C . GLY A 1 179 ? 7.816 -13.973 11.637 1.00 90.12 179 GLY A C 1
ATOM 1411 O O . GLY A 1 179 ? 8.144 -13.904 12.827 1.00 90.12 179 GLY A O 1
ATOM 1412 N N . PRO A 1 180 ? 8.628 -14.485 10.697 1.00 89.75 180 PRO A N 1
ATOM 1413 C CA . PRO A 1 180 ? 9.951 -15.038 10.971 1.00 89.75 180 PRO A CA 1
ATOM 1414 C C . PRO A 1 180 ? 10.942 -13.943 11.384 1.00 89.75 180 PRO A C 1
ATOM 1416 O O . PRO A 1 180 ? 10.740 -12.768 11.090 1.00 89.75 180 PRO A O 1
ATOM 1419 N N . ALA A 1 181 ? 12.042 -14.320 12.047 1.00 85.94 181 ALA A N 1
ATOM 1420 C CA . ALA A 1 181 ? 12.967 -13.381 12.699 1.00 85.94 181 ALA A CA 1
ATOM 1421 C C . ALA A 1 181 ? 13.473 -12.229 11.812 1.00 85.94 181 ALA A C 1
ATOM 1423 O O . ALA A 1 181 ? 13.575 -11.095 12.276 1.00 85.94 181 ALA A O 1
ATOM 1424 N N . HIS A 1 182 ? 13.729 -12.512 10.537 1.00 85.44 182 HIS A N 1
ATOM 1425 C CA . HIS A 1 182 ? 14.239 -11.559 9.551 1.00 85.44 182 HIS A CA 1
ATOM 1426 C C . HIS A 1 182 ? 13.147 -10.698 8.884 1.00 85.44 182 HIS A C 1
ATOM 1428 O O . HIS A 1 182 ? 13.469 -9.728 8.206 1.00 85.44 182 HIS A O 1
ATOM 1434 N N . ALA A 1 183 ? 11.865 -11.020 9.080 1.00 88.25 183 ALA A N 1
ATOM 1435 C CA . ALA A 1 183 ? 10.720 -10.293 8.526 1.00 88.25 183 ALA A CA 1
ATOM 1436 C C . ALA A 1 183 ? 9.620 -10.098 9.585 1.00 88.25 183 ALA A C 1
ATOM 1438 O O . ALA A 1 183 ? 8.426 -10.218 9.307 1.00 88.25 183 ALA A O 1
ATOM 1439 N N . ARG A 1 184 ? 10.029 -9.819 10.830 1.00 91.38 184 ARG A N 1
ATOM 1440 C CA . ARG A 1 184 ? 9.095 -9.594 11.937 1.00 91.38 184 ARG A CA 1
ATOM 1441 C C . ARG A 1 184 ? 8.285 -8.328 11.688 1.00 91.38 184 ARG A C 1
ATOM 1443 O O . ARG A 1 184 ? 8.839 -7.244 11.503 1.00 91.38 184 ARG A O 1
ATOM 1450 N N . MET A 1 185 ? 6.970 -8.465 11.767 1.00 94.00 185 MET A N 1
ATOM 1451 C CA . MET A 1 185 ? 6.034 -7.354 11.789 1.00 94.00 185 MET A CA 1
ATOM 1452 C C . MET A 1 185 ? 5.424 -7.212 13.180 1.00 94.00 185 MET A C 1
ATOM 1454 O O . MET A 1 185 ? 5.103 -8.187 13.858 1.00 94.00 185 MET A O 1
ATOM 1458 N N . PHE A 1 186 ? 5.245 -5.969 13.597 1.00 95.31 186 PHE A N 1
ATOM 1459 C CA . PHE A 1 186 ? 4.476 -5.596 14.769 1.00 95.31 186 PHE A CA 1
ATOM 1460 C C . PHE A 1 186 ? 3.055 -5.311 14.327 1.00 95.31 186 PHE A C 1
ATOM 1462 O O . PHE A 1 186 ? 2.812 -4.374 13.567 1.00 95.31 186 PHE A O 1
ATOM 1469 N N . VAL A 1 187 ? 2.126 -6.112 14.822 1.00 95.38 187 VAL A N 1
ATOM 1470 C CA . VAL A 1 187 ? 0.704 -5.900 14.614 1.00 95.38 187 VAL A CA 1
ATOM 1471 C C . VAL A 1 187 ? 0.127 -5.265 15.863 1.00 95.38 187 VAL A C 1
ATOM 1473 O O . VAL A 1 187 ? 0.208 -5.837 16.951 1.00 95.38 187 VAL A O 1
ATOM 1476 N N . LEU A 1 188 ? -0.422 -4.066 15.703 1.00 95.94 188 LEU A N 1
ATOM 1477 C CA . LEU A 1 188 ? -1.140 -3.355 16.745 1.00 95.94 188 LEU A CA 1
ATOM 1478 C C . LEU A 1 188 ? -2.634 -3.550 16.528 1.00 95.94 188 LEU A C 1
ATOM 1480 O O . LEU A 1 188 ? -3.158 -3.177 15.483 1.00 95.94 188 LEU A O 1
ATOM 1484 N N . GLU A 1 189 ? -3.307 -4.091 17.533 1.00 95.25 189 GLU A N 1
ATOM 1485 C CA . GLU A 1 189 ? -4.756 -4.038 17.663 1.00 95.25 189 GLU A CA 1
ATOM 1486 C C . GLU A 1 189 ? -5.107 -2.986 18.718 1.00 95.25 189 GLU A C 1
ATOM 1488 O O . GLU A 1 189 ? -4.634 -3.052 19.854 1.00 95.25 189 GLU A O 1
ATOM 1493 N N . MET A 1 190 ? -5.900 -1.996 18.320 1.00 94.06 190 MET A N 1
ATOM 1494 C CA . MET A 1 190 ? -6.332 -0.894 19.168 1.00 94.06 190 MET A CA 1
ATOM 1495 C C . MET A 1 190 ? -7.853 -0.878 19.255 1.00 94.06 190 MET A C 1
ATOM 1497 O O . MET A 1 190 ? -8.528 -0.881 18.222 1.00 94.06 190 MET A O 1
ATOM 1501 N N . ARG A 1 191 ? -8.389 -0.840 20.477 1.00 93.81 191 ARG A N 1
ATOM 1502 C CA . ARG A 1 191 ? -9.833 -0.755 20.737 1.00 93.81 191 ARG A CA 1
ATOM 1503 C C . ARG A 1 191 ? -10.144 0.474 21.583 1.00 93.81 191 ARG A C 1
ATOM 1505 O O . ARG A 1 191 ? -9.474 0.733 22.578 1.00 93.81 191 ARG A O 1
ATOM 1512 N N . ILE A 1 192 ? -11.144 1.243 21.165 1.00 92.31 192 ILE A N 1
ATOM 1513 C CA . ILE A 1 192 ? -11.592 2.466 21.836 1.00 92.31 192 ILE A CA 1
ATOM 1514 C C . ILE A 1 192 ? -13.095 2.335 22.079 1.00 92.31 192 ILE A C 1
ATOM 1516 O O . ILE A 1 192 ? -13.860 2.170 21.129 1.00 92.31 192 ILE A O 1
ATOM 1520 N N . ALA A 1 193 ? -13.517 2.430 23.338 1.00 91.19 193 ALA A N 1
ATOM 1521 C CA . ALA A 1 193 ? -14.925 2.450 23.723 1.00 91.19 193 ALA A CA 1
ATOM 1522 C C . ALA A 1 193 ? -15.332 3.864 24.163 1.00 91.19 193 ALA A C 1
ATOM 1524 O O . ALA A 1 193 ? -14.674 4.453 25.017 1.00 91.19 193 ALA A O 1
ATOM 1525 N N . PHE A 1 194 ? -16.403 4.421 23.599 1.00 88.19 194 PHE A N 1
ATOM 1526 C CA . PHE A 1 194 ? -16.841 5.790 23.888 1.00 88.19 194 PHE A CA 1
ATOM 1527 C C . PHE A 1 194 ? -18.368 5.946 23.840 1.00 88.19 194 PHE A C 1
ATOM 1529 O O . PHE A 1 194 ? -19.069 5.159 23.206 1.00 88.19 194 PHE A O 1
ATOM 1536 N N . GLY A 1 195 ? -18.876 7.003 24.481 1.00 82.56 195 GLY A N 1
ATOM 1537 C CA . GLY A 1 195 ? -20.297 7.363 24.477 1.00 82.56 195 GLY A CA 1
ATOM 1538 C C . GLY A 1 195 ? -21.178 6.561 25.443 1.00 82.56 195 GLY A C 1
ATOM 1539 O O . GLY A 1 195 ? -20.731 5.633 26.121 1.00 82.56 195 GLY A O 1
ATOM 1540 N N . THR A 1 196 ? -22.450 6.957 25.501 1.00 78.62 196 THR A N 1
ATOM 1541 C CA . THR A 1 196 ? -23.525 6.320 26.277 1.00 78.62 196 THR A CA 1
ATOM 1542 C C . THR A 1 196 ? -24.741 6.144 25.354 1.00 78.62 196 THR A C 1
ATOM 1544 O O . THR A 1 196 ? -25.404 7.145 25.076 1.00 78.62 196 THR A O 1
ATOM 1547 N N . PRO A 1 197 ? -25.049 4.939 24.833 1.00 83.50 197 PRO A N 1
ATOM 1548 C CA . PRO A 1 197 ? -24.435 3.630 25.097 1.00 83.50 197 PRO A CA 1
ATOM 1549 C C . PRO A 1 197 ? -22.998 3.499 24.564 1.00 83.50 197 PRO A C 1
ATOM 1551 O O . PRO A 1 197 ? -22.604 4.188 23.623 1.00 83.50 197 PRO A O 1
ATOM 1554 N N . LYS A 1 198 ? -22.215 2.598 25.175 1.00 81.31 198 LYS A N 1
ATOM 1555 C CA . LYS A 1 198 ? -20.802 2.368 24.833 1.00 81.31 198 LYS A CA 1
ATOM 1556 C C . LYS A 1 198 ? -20.678 1.836 23.402 1.00 81.31 198 LYS A C 1
ATOM 1558 O O . LYS A 1 198 ? -20.903 0.656 23.151 1.00 81.31 198 LYS A O 1
ATOM 1563 N N . SER A 1 199 ? -20.290 2.701 22.474 1.00 87.81 199 SER A N 1
ATOM 1564 C CA . SER A 1 199 ? -19.886 2.316 21.123 1.00 87.81 199 SER A CA 1
ATOM 1565 C C . SER A 1 199 ? -18.414 1.927 21.129 1.00 87.81 199 SER A C 1
ATOM 1567 O O . SER A 1 199 ? -17.587 2.647 21.684 1.00 87.81 199 SER A O 1
ATOM 1569 N N . VAL A 1 200 ? -18.075 0.802 20.503 1.00 90.56 200 VAL A N 1
ATOM 1570 C CA . VAL A 1 200 ? -16.692 0.317 20.414 1.00 90.56 200 VAL A CA 1
ATOM 1571 C C . VAL A 1 200 ? -16.222 0.406 18.970 1.00 90.56 200 VAL A C 1
ATOM 1573 O O . VAL A 1 200 ? -16.888 -0.095 18.066 1.00 90.56 200 VAL A O 1
ATOM 1576 N N . ILE A 1 201 ? -15.070 1.036 18.760 1.00 93.25 201 ILE A N 1
ATOM 1577 C CA . ILE A 1 201 ? -14.346 1.010 17.490 1.00 93.25 201 ILE A CA 1
ATOM 1578 C C . ILE A 1 201 ? -13.034 0.262 17.679 1.00 93.25 201 ILE A C 1
ATOM 1580 O O . ILE A 1 201 ? -12.382 0.366 18.720 1.00 93.25 201 ILE A O 1
ATOM 1584 N N . ALA A 1 202 ? -12.653 -0.502 16.664 1.00 94.50 202 ALA A N 1
ATOM 1585 C CA . ALA A 1 202 ? -11.433 -1.287 16.676 1.00 94.50 202 ALA A CA 1
ATOM 1586 C C . ALA A 1 202 ? -10.702 -1.142 15.345 1.00 94.50 202 ALA A C 1
ATOM 1588 O O . ALA A 1 202 ? -11.321 -1.057 14.282 1.00 94.50 202 ALA A O 1
ATOM 1589 N N . ALA A 1 203 ? -9.377 -1.137 15.409 1.00 95.12 203 ALA A N 1
ATOM 1590 C CA . ALA A 1 203 ? -8.515 -1.180 14.243 1.00 95.12 203 ALA A CA 1
ATOM 1591 C C . ALA A 1 203 ? -7.329 -2.103 14.502 1.00 95.12 203 ALA A C 1
ATOM 1593 O O . ALA A 1 203 ? -6.840 -2.215 15.627 1.00 95.12 203 ALA A O 1
ATOM 1594 N N . LYS A 1 204 ? -6.862 -2.758 13.441 1.00 95.69 204 LYS A N 1
ATOM 1595 C CA . LYS A 1 204 ? -5.720 -3.663 13.485 1.00 95.69 204 LYS A CA 1
ATOM 1596 C C . LYS A 1 204 ? -4.813 -3.378 12.303 1.00 95.69 204 LYS A C 1
ATOM 1598 O O . LYS A 1 204 ? -5.270 -3.450 11.171 1.00 95.69 204 LYS A O 1
ATOM 1603 N N . GLU A 1 205 ? -3.547 -3.095 12.580 1.00 95.50 205 GLU A N 1
ATOM 1604 C CA . GLU A 1 205 ? -2.596 -2.660 11.560 1.00 95.50 205 GLU A CA 1
ATOM 1605 C C . GLU A 1 205 ? -1.213 -3.273 11.791 1.00 95.50 205 GLU A C 1
ATOM 1607 O O . GLU A 1 205 ? -0.799 -3.469 12.936 1.00 95.50 205 GLU A O 1
ATOM 1612 N N . ALA A 1 206 ? -0.494 -3.574 10.709 1.00 94.44 206 ALA A N 1
ATOM 1613 C CA . ALA A 1 206 ? 0.816 -4.216 10.751 1.00 94.44 206 ALA A CA 1
ATOM 1614 C C . ALA A 1 206 ? 1.915 -3.275 10.252 1.00 94.44 206 ALA A C 1
ATOM 1616 O O . ALA A 1 206 ? 1.756 -2.589 9.246 1.00 94.44 206 ALA A O 1
ATOM 1617 N N . ALA A 1 207 ? 3.064 -3.261 10.925 1.00 94.56 207 ALA A N 1
ATOM 1618 C CA . ALA A 1 207 ? 4.229 -2.523 10.453 1.00 94.56 207 ALA A CA 1
ATOM 1619 C C . ALA A 1 207 ? 5.546 -3.149 10.909 1.00 94.56 207 ALA A C 1
ATOM 1621 O O . ALA A 1 207 ? 5.616 -3.818 11.933 1.00 94.56 207 ALA A O 1
ATOM 1622 N N . SER A 1 208 ? 6.641 -2.825 10.225 1.00 93.19 208 SER A N 1
ATOM 1623 C CA . SER A 1 208 ? 7.994 -3.251 10.618 1.00 93.19 208 SER A CA 1
ATOM 1624 C C . SER A 1 208 ? 8.487 -2.647 11.942 1.00 93.19 208 SER A C 1
ATOM 1626 O O . SER A 1 208 ? 9.447 -3.136 12.530 1.00 93.19 208 SER A O 1
ATOM 1628 N N . LYS A 1 209 ? 7.847 -1.581 12.445 1.00 93.62 209 LYS A N 1
ATOM 1629 C CA . LYS A 1 209 ? 8.212 -0.893 13.697 1.00 93.62 209 LYS A CA 1
ATOM 1630 C C . LYS A 1 209 ? 6.970 -0.620 14.543 1.00 93.62 209 LYS A C 1
ATOM 1632 O O . LYS A 1 209 ? 5.980 -0.122 14.014 1.00 93.62 209 LYS A O 1
ATOM 1637 N N . LYS A 1 210 ? 7.061 -0.800 15.870 1.00 92.19 210 LYS A N 1
ATOM 1638 C CA . LYS A 1 210 ? 5.962 -0.507 16.823 1.00 92.19 210 LYS A CA 1
ATOM 1639 C C . LYS A 1 210 ? 5.381 0.907 16.664 1.00 92.19 210 LYS A C 1
ATOM 1641 O O . LYS A 1 210 ? 4.169 1.073 16.598 1.00 92.19 210 LYS A O 1
ATOM 1646 N N . LYS A 1 211 ? 6.246 1.925 16.544 1.00 92.75 211 LYS A N 1
ATOM 1647 C CA . LYS A 1 211 ? 5.829 3.331 16.355 1.00 92.75 211 LYS A CA 1
ATOM 1648 C C . LYS A 1 211 ? 5.086 3.551 15.034 1.00 92.75 211 LYS A C 1
ATOM 1650 O O . LYS A 1 211 ? 4.140 4.330 14.987 1.00 92.75 211 LYS A O 1
ATOM 1655 N N . LEU A 1 212 ? 5.515 2.866 13.972 1.00 93.88 212 LEU A N 1
ATOM 1656 C CA . LEU A 1 212 ? 4.867 2.955 12.666 1.00 93.88 212 LEU A CA 1
ATOM 1657 C C . LEU A 1 212 ? 3.495 2.274 12.702 1.00 93.88 212 LEU A C 1
ATOM 1659 O O . LEU A 1 212 ? 2.539 2.875 12.233 1.00 93.88 212 LEU A O 1
ATOM 1663 N N . ALA A 1 213 ? 3.377 1.101 13.334 1.00 94.06 213 ALA A N 1
ATOM 1664 C CA . ALA A 1 213 ? 2.094 0.413 13.511 1.00 94.06 213 ALA A CA 1
ATOM 1665 C C . ALA A 1 213 ? 1.073 1.301 14.240 1.00 94.06 213 ALA A C 1
ATOM 1667 O O . ALA A 1 213 ? -0.067 1.409 13.804 1.00 94.06 213 ALA A O 1
ATOM 1668 N N . ASN A 1 214 ? 1.507 2.011 15.288 1.00 93.19 214 ASN A N 1
ATOM 1669 C CA . ASN A 1 214 ? 0.664 2.975 15.999 1.00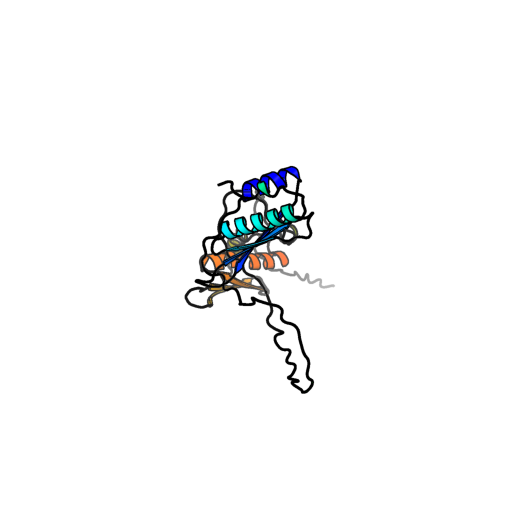 93.19 214 ASN A CA 1
ATOM 1670 C C . ASN A 1 214 ? 0.197 4.126 15.091 1.00 93.19 214 ASN A C 1
ATOM 1672 O O . ASN A 1 214 ? -0.999 4.384 14.977 1.00 93.19 214 ASN A O 1
ATOM 1676 N N . LYS A 1 215 ? 1.122 4.741 14.342 1.00 94.00 215 LYS A N 1
ATOM 1677 C CA . LYS A 1 215 ? 0.780 5.806 13.387 1.00 94.00 215 LYS A CA 1
ATOM 1678 C C . LYS A 1 215 ? -0.205 5.340 12.304 1.00 94.00 215 LYS A C 1
ATOM 1680 O O . LYS A 1 215 ? -1.115 6.076 11.935 1.00 94.00 215 LYS A O 1
ATOM 1685 N N . LEU A 1 216 ? -0.021 4.127 11.780 1.00 94.38 216 LEU A N 1
ATOM 1686 C CA . LEU A 1 216 ? -0.900 3.570 10.750 1.00 94.38 216 LEU A CA 1
ATOM 1687 C C . LEU A 1 216 ? -2.294 3.234 11.310 1.00 94.38 216 LEU A C 1
ATOM 1689 O O . LEU A 1 216 ? -3.291 3.521 10.653 1.00 94.38 216 LEU A O 1
ATOM 1693 N N . CYS A 1 217 ? -2.375 2.727 12.544 1.00 94.81 217 CYS A N 1
ATOM 1694 C CA . CYS A 1 217 ? -3.628 2.350 13.208 1.00 94.81 217 CYS A CA 1
ATOM 1695 C C . CYS A 1 217 ? -4.588 3.538 13.437 1.00 94.81 217 CYS A C 1
ATOM 1697 O O . CYS A 1 217 ? -5.806 3.365 13.446 1.00 94.81 217 CYS A O 1
ATOM 1699 N N . GLY A 1 218 ? -4.069 4.766 13.554 1.00 93.62 218 GLY A N 1
ATOM 1700 C CA . GLY A 1 218 ? -4.898 5.960 13.749 1.00 93.62 218 GLY A CA 1
ATOM 1701 C C . GLY A 1 218 ? -5.861 6.255 12.590 1.00 93.62 218 GLY A C 1
ATOM 1702 O O . GLY A 1 218 ? -6.986 6.694 12.818 1.00 93.62 218 GLY A O 1
ATOM 1703 N N . PHE A 1 219 ? -5.461 5.994 11.343 1.00 92.81 219 PHE A N 1
ATOM 1704 C CA . PHE A 1 219 ? -6.275 6.301 10.160 1.00 92.81 219 PHE A CA 1
ATOM 1705 C C . PHE A 1 219 ? -7.608 5.528 10.077 1.00 92.81 219 PHE A C 1
ATOM 1707 O O . PHE A 1 219 ? -8.652 6.176 9.951 1.00 92.81 219 PHE A O 1
ATOM 1714 N N . PRO A 1 220 ? -7.639 4.184 10.182 1.00 93.75 220 PRO A N 1
ATOM 1715 C CA . PRO A 1 220 ? -8.897 3.437 10.173 1.00 93.75 220 PRO A CA 1
ATOM 1716 C C . PRO A 1 220 ? -9.826 3.804 11.342 1.00 93.75 220 PRO A C 1
ATOM 1718 O O . PRO A 1 220 ? -11.043 3.768 11.169 1.00 93.75 220 PRO A O 1
ATOM 1721 N N . LEU A 1 221 ? -9.287 4.216 12.496 1.00 93.69 221 LEU A N 1
ATOM 1722 C CA . LEU A 1 221 ? -10.091 4.693 13.630 1.00 93.69 221 LEU A CA 1
ATOM 1723 C C . LEU A 1 221 ? -10.780 6.027 13.322 1.00 93.69 221 LEU A C 1
ATOM 1725 O O . LEU A 1 221 ? -11.986 6.152 13.521 1.00 93.69 221 LEU A O 1
ATOM 1729 N N . VAL A 1 222 ? -10.043 7.002 12.779 1.00 93.69 222 VAL A N 1
ATOM 1730 C CA . VAL A 1 222 ? -10.614 8.281 12.314 1.00 93.69 222 VAL A CA 1
ATOM 1731 C C . VAL A 1 222 ? -11.701 8.043 11.280 1.00 93.69 222 VAL A C 1
ATOM 1733 O O . VAL A 1 222 ? -12.778 8.615 11.386 1.00 93.69 222 VAL A O 1
ATOM 1736 N N . LYS A 1 223 ? -11.463 7.158 10.311 1.00 91.75 223 LYS A N 1
ATOM 1737 C CA . LYS A 1 223 ? -12.453 6.855 9.274 1.00 91.75 223 LYS A CA 1
ATOM 1738 C C . LYS A 1 223 ? -13.766 6.329 9.868 1.00 91.75 223 LYS A C 1
ATOM 1740 O O . LYS A 1 223 ? -14.834 6.761 9.442 1.00 91.75 223 LYS A O 1
ATOM 1745 N N . GLN A 1 224 ? -13.694 5.444 10.866 1.00 92.88 224 GLN A N 1
ATOM 1746 C CA . GLN A 1 224 ? -14.880 4.945 11.571 1.00 92.88 224 GLN A CA 1
ATOM 1747 C C . GLN A 1 224 ? -15.592 6.057 12.353 1.00 92.88 224 GLN A C 1
ATOM 1749 O O . GLN A 1 224 ? -16.815 6.167 12.276 1.00 92.88 224 GLN A O 1
ATOM 1754 N N . LEU A 1 225 ? -14.844 6.908 13.059 1.00 91.12 225 LEU A N 1
ATOM 1755 C CA . LEU A 1 225 ? -15.402 8.051 13.789 1.00 91.12 225 LEU A CA 1
ATOM 1756 C C . LEU A 1 225 ? -16.094 9.053 12.854 1.00 91.12 225 LEU A C 1
ATOM 1758 O O . LEU A 1 225 ? -17.189 9.516 13.168 1.00 91.12 225 LEU A O 1
ATOM 1762 N N . TYR A 1 226 ? -15.487 9.346 11.702 1.00 91.25 226 TYR A N 1
ATOM 1763 C CA . TYR A 1 226 ? -16.034 10.261 10.699 1.00 91.25 226 TYR A CA 1
ATOM 1764 C C . TYR A 1 226 ? -17.311 9.694 10.078 1.00 91.25 226 TYR A C 1
ATOM 1766 O O . TYR A 1 226 ? -18.325 10.376 10.024 1.00 91.25 226 TYR A O 1
ATOM 1774 N N . SER A 1 227 ? -17.317 8.403 9.722 1.00 88.56 227 SER A N 1
ATOM 1775 C CA . SER A 1 227 ? -18.522 7.745 9.189 1.00 88.56 227 SER A CA 1
ATOM 1776 C C . SER A 1 227 ? -19.701 7.720 10.169 1.00 88.56 227 SER A C 1
ATOM 1778 O O . SER A 1 227 ? -20.848 7.625 9.749 1.00 88.56 227 SER A O 1
ATOM 1780 N N . LYS A 1 228 ? -19.426 7.815 11.477 1.00 87.50 228 LYS A N 1
ATOM 1781 C CA . LYS A 1 228 ? -20.439 7.915 12.536 1.00 87.50 228 LYS A CA 1
ATOM 1782 C C . LYS A 1 228 ? -20.841 9.365 12.846 1.00 87.50 228 LYS A C 1
ATOM 1784 O O . LYS A 1 228 ? -21.660 9.564 13.736 1.00 87.50 228 LYS A O 1
ATOM 1789 N N . GLY A 1 229 ? -20.254 10.357 12.169 1.00 87.19 229 GLY A N 1
ATOM 1790 C CA . GLY A 1 229 ? -20.515 11.782 12.396 1.00 87.19 229 GLY A CA 1
ATOM 1791 C C . GLY A 1 229 ? -20.003 12.311 13.739 1.00 87.19 229 GLY A C 1
ATOM 1792 O O . GLY A 1 229 ? -20.520 13.296 14.248 1.00 87.19 229 GLY A O 1
ATOM 1793 N N . ILE A 1 230 ? -19.027 11.636 14.355 1.00 88.88 230 ILE A N 1
ATOM 1794 C CA . ILE A 1 230 ? -18.504 11.998 15.688 1.00 88.88 230 ILE A CA 1
ATOM 1795 C C . ILE A 1 230 ? -17.361 13.007 15.584 1.00 88.88 230 ILE A C 1
ATOM 1797 O O . ILE A 1 230 ? -17.090 13.759 16.519 1.00 88.88 230 ILE A O 1
ATOM 1801 N N . ILE A 1 231 ? -16.646 12.974 14.463 1.00 89.38 231 ILE A N 1
ATOM 1802 C CA . ILE A 1 231 ? -15.600 13.933 14.139 1.00 89.38 231 ILE A CA 1
ATOM 1803 C C . ILE A 1 231 ? -15.943 14.595 12.814 1.00 89.38 231 ILE A C 1
ATOM 1805 O O . ILE A 1 231 ? -16.430 13.932 11.899 1.00 89.38 231 ILE A O 1
ATOM 1809 N N . ASP A 1 232 ? -15.622 15.876 12.719 1.00 88.31 232 ASP A N 1
ATOM 1810 C CA . ASP A 1 232 ? -15.809 16.647 11.497 1.00 88.31 232 ASP A CA 1
ATOM 1811 C C . ASP A 1 232 ? -14.717 16.355 10.462 1.00 88.31 232 ASP A C 1
ATOM 1813 O O . ASP A 1 232 ? -13.763 15.607 10.704 1.00 88.31 232 ASP A O 1
ATOM 1817 N N . GLU A 1 233 ? -14.849 16.965 9.290 1.00 87.38 233 GLU A N 1
ATOM 1818 C CA . GLU A 1 233 ? -13.812 16.956 8.264 1.00 87.38 233 GLU A CA 1
ATOM 1819 C C . GLU A 1 233 ? -12.529 17.629 8.755 1.00 87.38 233 GLU A C 1
ATOM 1821 O O . GLU A 1 233 ? -12.534 18.533 9.598 1.00 87.38 233 GLU A O 1
ATOM 1826 N N . PHE A 1 234 ? -11.389 17.201 8.215 1.00 82.75 234 PHE A N 1
ATOM 1827 C CA . PHE A 1 234 ? -10.133 17.864 8.513 1.00 82.75 234 PHE A CA 1
ATOM 1828 C C . PHE A 1 234 ? -10.109 19.248 7.854 1.00 82.75 234 PHE A C 1
ATOM 1830 O O . PHE A 1 234 ? -10.009 19.367 6.630 1.00 82.75 234 PHE A O 1
ATOM 1837 N N . ALA A 1 235 ? -10.156 20.298 8.676 1.00 75.31 235 ALA A N 1
ATOM 1838 C CA . ALA A 1 235 ? -10.011 21.672 8.219 1.00 75.31 235 ALA A CA 1
ATOM 1839 C C . ALA A 1 235 ? -8.645 21.858 7.537 1.00 75.31 235 ALA A C 1
ATOM 1841 O O . ALA A 1 235 ? -7.592 21.836 8.181 1.00 75.31 235 ALA A O 1
ATOM 1842 N N . SER A 1 236 ? -8.651 22.051 6.217 1.00 58.75 236 SER A N 1
ATOM 1843 C CA . SER A 1 236 ? -7.479 22.531 5.489 1.00 58.75 236 SER A CA 1
ATOM 1844 C C . SER A 1 236 ? -7.206 23.954 5.962 1.00 58.75 236 SER A C 1
ATOM 1846 O O . SER A 1 236 ? -8.027 24.836 5.734 1.00 58.75 236 SER A O 1
ATOM 1848 N N . SER A 1 237 ? -6.097 24.152 6.671 1.00 45.25 237 SER A N 1
ATOM 1849 C CA . SER A 1 237 ? -5.657 25.422 7.254 1.00 45.25 237 SER A CA 1
ATOM 1850 C C . SER A 1 237 ? -5.990 26.634 6.374 1.00 45.25 237 SER A C 1
ATOM 1852 O O . SER A 1 237 ? -5.339 26.872 5.359 1.00 45.25 237 SER A O 1
ATOM 1854 N N . GLY A 1 238 ? -7.009 27.383 6.792 1.00 38.94 238 GLY A N 1
ATOM 1855 C CA . GLY A 1 238 ? -7.517 28.564 6.102 1.00 38.94 238 GLY A CA 1
ATOM 1856 C C . GLY A 1 238 ? -8.689 29.190 6.852 1.00 38.94 238 GLY A C 1
ATOM 1857 O O . GLY A 1 238 ? -9.702 29.477 6.232 1.00 38.94 238 GLY A O 1
ATOM 1858 N N . LYS A 1 239 ? -8.552 29.294 8.184 1.00 33.53 239 LYS A N 1
ATOM 1859 C CA . LYS A 1 239 ? -9.325 30.059 9.188 1.00 33.53 239 LYS A CA 1
ATOM 1860 C C . LYS A 1 239 ? -9.311 29.257 10.488 1.00 33.53 239 LYS A C 1
ATOM 1862 O O . LYS A 1 239 ? -9.846 28.155 10.560 1.00 33.53 239 LYS A O 1
ATOM 1867 N N . GLN A 1 240 ? -8.653 29.792 11.514 1.00 40.47 240 GLN A N 1
ATOM 1868 C CA . GLN A 1 240 ? -8.923 29.346 12.874 1.00 40.47 240 GLN A CA 1
ATOM 1869 C C . GLN A 1 240 ? -10.298 29.880 13.264 1.00 40.47 240 GLN A C 1
ATOM 1871 O O . GLN A 1 240 ? -10.423 31.023 13.693 1.00 40.47 240 GLN A O 1
ATOM 1876 N N . GLU A 1 241 ? -11.330 29.064 13.092 1.00 33.41 241 GLU A N 1
ATOM 1877 C CA . GLU A 1 241 ? -12.564 29.255 13.842 1.00 33.41 241 GLU A CA 1
ATOM 1878 C C . GLU A 1 241 ? -12.411 28.600 15.212 1.00 33.41 241 GLU A C 1
ATOM 1880 O O . GLU A 1 241 ? -11.897 27.487 15.360 1.00 33.41 241 GLU A O 1
ATOM 1885 N N . LYS A 1 242 ? -12.786 29.370 16.235 1.00 33.97 242 LYS A N 1
ATOM 1886 C CA . LYS A 1 242 ? -12.700 29.014 17.649 1.00 33.97 242 LYS A CA 1
ATOM 1887 C C . LYS A 1 242 ? -13.388 27.669 17.866 1.00 33.97 242 LYS A C 1
ATOM 1889 O O . LYS A 1 242 ? -14.588 27.537 17.658 1.00 33.97 242 LYS A O 1
ATOM 1894 N N . HIS A 1 243 ? -12.604 26.686 18.297 1.00 36.00 243 HIS A N 1
ATOM 1895 C CA . HIS A 1 243 ? -13.054 25.325 18.547 1.00 36.00 243 HIS A CA 1
ATOM 1896 C C . HIS A 1 243 ? -14.078 25.332 19.692 1.00 36.00 243 HIS A C 1
ATOM 1898 O O . HIS A 1 243 ? -13.720 25.400 20.870 1.00 36.00 243 HIS A O 1
ATOM 1904 N N . SER A 1 244 ? -15.362 25.266 19.349 1.00 32.22 244 SER A N 1
ATOM 1905 C CA . SER A 1 244 ? -16.415 24.897 20.283 1.00 32.22 244 SER A CA 1
ATOM 1906 C C . SER A 1 244 ? -16.097 23.496 20.809 1.00 32.22 244 SER A C 1
ATOM 1908 O O . SER A 1 244 ? -15.779 22.557 20.074 1.00 32.22 244 SER A O 1
ATOM 1910 N N . GLN A 1 245 ? -16.056 23.384 22.131 1.00 41.19 245 GLN A N 1
ATOM 1911 C CA . GLN A 1 245 ? -15.774 22.144 22.834 1.00 41.19 245 GLN A CA 1
ATOM 1912 C C . GLN A 1 245 ? -16.964 21.196 22.646 1.00 41.19 245 GLN A C 1
ATOM 1914 O O . GLN A 1 245 ? -17.918 21.230 23.420 1.00 41.19 245 GLN A O 1
ATOM 1919 N N . GLN A 1 246 ? -16.922 20.331 21.632 1.00 46.28 246 GLN A N 1
ATOM 1920 C CA . GLN A 1 246 ? -17.834 19.190 21.544 1.00 46.28 246 GLN A CA 1
ATOM 1921 C C . GLN A 1 246 ? -17.398 18.124 22.556 1.00 46.28 246 GLN A C 1
ATOM 1923 O O . GLN A 1 246 ? -16.705 17.155 22.253 1.00 46.28 246 GLN A O 1
ATOM 1928 N N . ARG A 1 247 ? -17.789 18.344 23.811 1.00 38.03 247 ARG A N 1
ATOM 1929 C CA . ARG A 1 247 ? -17.937 17.278 24.800 1.00 38.03 247 ARG A CA 1
ATOM 1930 C C . ARG A 1 247 ? -19.149 16.453 24.372 1.00 38.03 247 ARG A C 1
ATOM 1932 O O . ARG A 1 247 ? -20.192 17.041 24.099 1.00 38.03 247 ARG A O 1
ATOM 1939 N N . LEU A 1 248 ? -19.032 15.124 24.341 1.00 47.94 248 LEU A N 1
ATOM 1940 C CA . LEU A 1 248 ? -20.193 14.237 24.217 1.00 47.94 248 LEU A CA 1
ATOM 1941 C C . LEU A 1 248 ? -21.195 14.608 25.326 1.00 47.94 248 LEU A C 1
ATOM 1943 O O . LEU A 1 248 ? -20.950 14.328 26.501 1.00 47.94 248 LEU A O 1
ATOM 1947 N N . GLN A 1 249 ? -22.271 15.314 24.975 1.00 40.62 249 GLN A N 1
ATOM 1948 C CA . GLN A 1 249 ? -23.358 15.602 25.903 1.00 40.62 249 GLN A CA 1
ATOM 1949 C C . GLN A 1 249 ? -24.277 14.375 25.971 1.00 40.62 249 GLN A C 1
ATOM 1951 O O . GLN A 1 249 ? -24.554 13.767 24.933 1.00 40.62 249 GLN A O 1
ATOM 1956 N N . PRO A 1 250 ? -24.752 13.985 27.164 1.00 37.00 250 PRO A N 1
ATOM 1957 C CA . PRO A 1 250 ? -25.737 12.923 27.285 1.00 37.00 250 PRO A CA 1
ATOM 1958 C C . PRO A 1 250 ? -27.060 13.393 26.672 1.00 37.00 250 PRO A C 1
ATOM 1960 O O . PRO A 1 250 ? -27.565 14.464 27.008 1.00 37.00 250 PRO A O 1
ATOM 1963 N N . LEU A 1 251 ? -27.623 12.586 25.771 1.00 34.00 251 LEU A N 1
ATOM 1964 C CA . LEU A 1 251 ? -28.943 12.813 25.189 1.00 34.00 251 LEU A CA 1
ATOM 1965 C C . LEU A 1 251 ? -30.013 12.621 26.279 1.00 34.00 251 LEU A C 1
ATOM 1967 O O . LEU A 1 251 ? -30.574 11.538 26.436 1.00 34.00 251 LEU A O 1
ATOM 1971 N N . ALA A 1 252 ? -30.284 13.668 27.056 1.00 33.66 252 ALA A N 1
ATOM 1972 C CA . ALA A 1 252 ? -31.438 13.719 27.939 1.00 33.66 252 ALA A CA 1
ATOM 1973 C C . ALA A 1 252 ? -32.680 14.025 27.092 1.00 33.66 252 ALA A C 1
ATOM 1975 O O . ALA A 1 252 ? -32.971 15.178 26.777 1.00 33.66 252 ALA A O 1
ATOM 1976 N N . L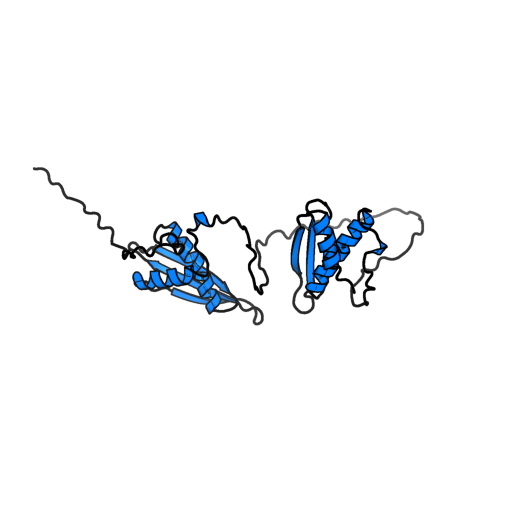YS A 1 253 ? -33.420 12.980 26.707 1.00 37.03 253 LYS A N 1
ATOM 1977 C CA . LYS A 1 253 ? -34.810 13.134 26.269 1.00 37.03 253 LYS A CA 1
ATOM 1978 C C . LYS A 1 253 ? -35.607 13.669 27.463 1.00 37.03 253 LYS A C 1
ATOM 1980 O O . LYS A 1 253 ? -35.885 12.920 28.396 1.00 37.03 253 LYS A O 1
ATOM 1985 N N . LYS A 1 254 ? -35.952 14.958 27.454 1.00 34.06 254 LYS A N 1
ATOM 1986 C CA . LYS A 1 254 ? -37.008 15.489 28.322 1.00 34.06 254 LYS A CA 1
ATOM 1987 C C . LYS A 1 254 ? -38.333 14.920 27.813 1.00 34.06 254 LYS A C 1
ATOM 1989 O O . LYS A 1 254 ? -38.805 15.328 26.759 1.00 34.06 254 LYS A O 1
ATOM 1994 N N . HIS A 1 255 ? -38.894 13.953 28.531 1.00 34.31 255 HIS A N 1
ATOM 1995 C CA . HIS A 1 255 ? -40.330 13.708 28.466 1.00 34.31 255 HIS A CA 1
ATOM 1996 C C . HIS A 1 255 ? -40.994 14.797 29.304 1.00 34.31 255 HIS A C 1
ATOM 1998 O O . HIS A 1 255 ? -40.872 14.814 30.526 1.00 34.31 255 HIS A O 1
ATOM 2004 N N . GLU A 1 256 ? -41.628 15.743 28.625 1.00 33.62 256 GLU A N 1
ATOM 2005 C CA . GLU A 1 256 ? -42.533 16.706 29.232 1.00 33.62 256 GLU A CA 1
ATOM 2006 C C . GLU A 1 256 ? -43.842 15.968 29.535 1.00 33.62 256 GLU A C 1
ATOM 2008 O O . GLU A 1 256 ? -44.552 15.513 28.639 1.00 33.62 256 GLU A O 1
ATOM 2013 N N . THR A 1 257 ? -44.102 15.740 30.820 1.00 42.19 257 THR A N 1
ATOM 2014 C CA . THR A 1 257 ? -45.364 15.191 31.310 1.00 42.19 257 THR A CA 1
ATOM 2015 C C . THR A 1 257 ? -46.426 16.281 31.242 1.00 42.19 257 THR A C 1
ATOM 2017 O O . THR A 1 257 ? -46.427 17.192 32.069 1.00 42.19 257 THR A O 1
ATOM 2020 N N . VAL A 1 258 ? -47.336 16.179 30.277 1.00 41.22 258 VAL A N 1
ATOM 2021 C CA . VAL A 1 258 ? -48.588 16.942 30.265 1.00 41.22 258 VAL A CA 1
ATOM 2022 C C . VAL A 1 258 ? -49.656 16.079 30.935 1.00 41.22 258 VAL A C 1
ATOM 2024 O O . VAL A 1 258 ? -50.092 15.077 30.373 1.00 41.22 258 VAL A O 1
ATOM 2027 N N . PHE A 1 259 ? -50.050 16.445 32.155 1.00 35.06 259 PHE A N 1
ATOM 2028 C CA . PHE A 1 259 ? -51.278 15.954 32.783 1.00 35.06 259 PHE A CA 1
ATOM 2029 C C . PHE A 1 259 ? -52.456 16.815 32.301 1.00 35.06 259 PHE A C 1
ATOM 2031 O O . PHE A 1 259 ? -52.368 18.040 32.423 1.00 35.06 259 PHE A O 1
ATOM 2038 N N . PRO A 1 260 ? -53.557 16.236 31.794 1.00 50.78 260 PRO A N 1
ATOM 2039 C CA . PRO A 1 260 ? -54.797 16.979 31.621 1.00 50.78 260 PRO A CA 1
ATOM 2040 C C . PRO A 1 260 ? -55.580 17.043 32.945 1.00 50.78 260 PRO A C 1
ATOM 2042 O O . PRO A 1 260 ? -55.558 16.097 33.736 1.00 50.78 260 PRO A O 1
ATOM 2045 N N . LYS A 1 261 ? -56.234 18.187 33.171 1.00 42.53 261 LYS A N 1
ATOM 2046 C CA . LYS A 1 261 ? -57.313 18.372 34.152 1.00 42.53 261 LYS A CA 1
ATOM 2047 C C . LYS A 1 261 ? -58.626 17.843 33.593 1.00 42.53 261 LYS A C 1
ATOM 2049 O O . LYS A 1 261 ? -58.798 17.957 32.358 1.00 42.53 261 LYS A O 1
#

Radius of gyration: 30.29 Å; chains: 1; bounding box: 87×78×76 Å

Organism: Glossina morsitans morsitans (NCBI:txid37546)

pLDDT: mean 70.15, std 25.9, range [25.55, 95.94]

InterPro domains:
  IPR014720 Double-stranded RNA-binding domain [PS50137] (155-227)

Foldseek 3Di:
DPQLVVVLVVVCVVVVWDKDKDWDWDDDDPPIKIWIWIDIPVDPDIFIAIDNDNSRRVSNRSLRVVVVCCVVVNDPPVPRDDDDDDDDDDPDDDDDDDDDDDDDDDDDDDDDDDDDDDDDDDDDDDDDDDDDDDDDDPDDPPPPCVVQLVDDLQVQLVVVVVVCVLQVWDKDWDWDWDDDPVQIKIKIKIWTWGDVVTDIDIFIAIDPDPVVNSSNRRRVRSSVCVVVVNDHHDDPPDDPDPDDRPHPDPPPPDPDDDDDD

Sequence (261 aa):
MADVKLMFDQWCGKNSLNLIASTRCIGFNRHKRFLCELSVSEYPYRAIGNSKVREDAERNVFRDFMNYLVRSNKFPADAVPIESEGNDDSALSEIAVGLKVLPASDTGEGLLKTRNECEILRSKESKGSYKEPGKKKLVTATTNVDINGKWTVANATSKVHHFMKVNRITADYKYTLIGPAHARMFVLEMRIAFGTPKSVIAAKEAASKKKLANKLCGFPLVKQLYSKGIIDEFASSGKQEKHSQQRLQPLAKKHETVFPK